Protein AF-A0A9P4H1Z5-F1 (afdb_monomer_lite)

Organism: NCBI:txid210430

Radius of gyration: 20.37 Å; chains: 1; bounding box: 50×38×75 Å

Foldseek 3Di:
DDDDFAPPPPPCPVVVVVVDDDDDDDCVVVVHDAPNVVVVLVVLCVVCVPDVPPPPLSSFKDWDCHPQLVCCVVPFDPQDPDQDPPPFHRDDQLGHRKIKMATSDDDDPVVCCPQPNPDDRMFIEHPVCCPRPPCVCSVVVVDDVSNQQVCQCLACVSYRRDDDDPSRSVVSVVVVVVVVVVVVVVVVVVVVVVVVVVVD

Sequence (200 aa):
MNAPGSGEWIEGFESIADMASLEIYDGRELGIAEGDLEATKRHFKETYTMLPTLGWMWAQDFIVIDAQSYVSYVHPDPEEARPRPPPFAACFGDRGGHVRLVDTVEYPKEMLDEISPGYKGEMKMLSSLVFTEVYPLLATSALRPTSLWPLARLHPREVYVGHTTSSQESWWEFCRLDVAAMTNGFFEEMRKKKAAMLKR

pLDDT: mean 82.31, std 12.87, range [28.89, 95.56]

Secondary structure (DSSP, 8-state):
-PPPPTTTT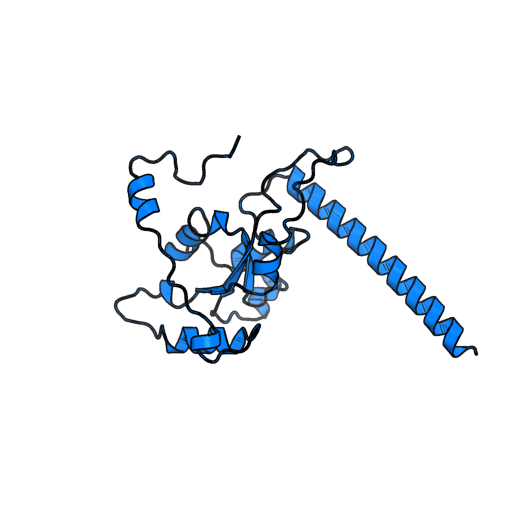STTHHHHHTT-------TTTTTPPTT-HHHHHHHHHHHT---TTS-GGGGSEEEE--HHHHHHHHSPPPP--SPPPTTPPP--SSSS-EEEEEE-----HHHHHHHSTT--SEEEEEGGGIIIIIHHHHHTTS--HHHHHHHHTTSTT-EE-SS--HHHHHHHHHHHHHHHHHHHHHHHHHHHHHHHHTT-

Structure (mmCIF, N/CA/C/O backbone):
data_AF-A0A9P4H1Z5-F1
#
_entry.id   AF-A0A9P4H1Z5-F1
#
loop_
_atom_site.group_PDB
_atom_site.id
_atom_site.type_symbol
_atom_site.label_atom_id
_atom_site.label_alt_id
_atom_site.label_comp_id
_atom_site.label_asym_id
_atom_site.label_entity_id
_atom_site.label_seq_id
_atom_site.pdbx_PDB_ins_code
_atom_site.Cartn_x
_atom_site.Cartn_y
_atom_site.Cartn_z
_atom_site.occupancy
_atom_site.B_iso_or_equiv
_atom_site.auth_seq_id
_atom_site.auth_comp_id
_atom_site.auth_asym_id
_atom_site.auth_atom_id
_atom_site.pdbx_PDB_model_num
ATOM 1 N N . MET A 1 1 ? 19.058 -12.407 7.520 1.00 28.89 1 MET A N 1
ATOM 2 C CA . MET A 1 1 ? 18.953 -11.508 8.686 1.00 28.89 1 MET A CA 1
ATOM 3 C C . MET A 1 1 ? 17.766 -10.617 8.408 1.00 28.89 1 MET A C 1
ATOM 5 O O . MET A 1 1 ? 17.861 -9.799 7.504 1.00 28.89 1 MET A O 1
ATOM 9 N N . ASN A 1 2 ? 16.641 -10.857 9.079 1.00 32.97 2 ASN A N 1
ATOM 10 C CA . ASN A 1 2 ? 15.493 -9.960 8.990 1.00 32.97 2 ASN A CA 1
ATOM 11 C C . ASN A 1 2 ? 15.886 -8.677 9.724 1.00 32.97 2 ASN A C 1
ATOM 13 O O . ASN A 1 2 ? 16.407 -8.757 10.837 1.00 32.97 2 ASN A O 1
ATOM 17 N N . ALA A 1 3 ? 15.735 -7.525 9.075 1.00 39.47 3 ALA A N 1
ATOM 18 C CA . ALA A 1 3 ? 15.832 -6.261 9.786 1.00 39.47 3 ALA A CA 1
ATOM 19 C C . ALA A 1 3 ? 14.748 -6.271 10.879 1.00 39.47 3 ALA A C 1
ATOM 21 O O . ALA A 1 3 ? 13.621 -6.663 10.563 1.00 39.47 3 ALA A O 1
ATOM 22 N N . PRO A 1 4 ? 15.074 -5.922 12.135 1.00 46.00 4 PRO A N 1
ATOM 23 C CA . PRO A 1 4 ? 14.064 -5.829 13.177 1.00 46.00 4 PRO A CA 1
ATOM 24 C C . PRO A 1 4 ? 12.993 -4.831 12.735 1.00 46.00 4 PRO A C 1
ATOM 26 O O . PRO A 1 4 ? 13.324 -3.746 12.242 1.00 46.00 4 PRO A O 1
ATOM 29 N N . GLY A 1 5 ? 11.723 -5.221 12.854 1.00 54.19 5 GLY A N 1
ATOM 30 C CA . GLY A 1 5 ? 10.596 -4.343 12.570 1.00 54.19 5 GLY A CA 1
ATOM 31 C C . GLY A 1 5 ? 10.655 -3.082 13.433 1.00 54.19 5 GLY A C 1
ATOM 32 O O . GLY A 1 5 ? 11.243 -3.066 14.518 1.00 54.19 5 GLY A O 1
ATOM 33 N N . SER A 1 6 ? 10.060 -1.994 12.948 1.00 58.31 6 SER A N 1
ATOM 34 C CA . SER A 1 6 ? 9.950 -0.743 13.700 1.00 58.31 6 SER A CA 1
ATOM 35 C C . SER A 1 6 ? 9.325 -0.985 15.077 1.00 58.31 6 SER A C 1
ATOM 37 O O . SER A 1 6 ? 8.170 -1.385 15.184 1.00 58.31 6 SER A O 1
ATOM 39 N N . GLY A 1 7 ? 10.094 -0.717 16.137 1.00 58.62 7 GLY A N 1
ATOM 40 C CA . GLY A 1 7 ? 9.619 -0.771 17.522 1.00 58.62 7 GLY A CA 1
ATOM 41 C C . GLY A 1 7 ? 9.984 -2.031 18.310 1.00 58.62 7 GLY A C 1
ATOM 42 O O . GLY A 1 7 ? 9.828 -2.003 19.526 1.00 58.62 7 GLY A O 1
ATOM 43 N N . GLU A 1 8 ? 10.556 -3.071 17.689 1.00 67.75 8 GLU A N 1
ATOM 44 C CA . GLU A 1 8 ? 10.968 -4.310 18.390 1.00 67.75 8 GLU A CA 1
ATOM 45 C C . GLU A 1 8 ? 11.993 -4.071 19.517 1.00 67.75 8 GLU A C 1
ATOM 47 O O . GLU A 1 8 ? 12.126 -4.869 20.439 1.00 67.75 8 GLU A O 1
ATOM 52 N N . TRP A 1 9 ? 12.717 -2.952 19.470 1.00 69.31 9 TRP A N 1
ATOM 53 C CA . TRP A 1 9 ? 13.693 -2.544 20.485 1.00 69.31 9 TRP A CA 1
ATOM 54 C C . TRP A 1 9 ? 13.080 -1.825 21.700 1.00 69.31 9 TRP A C 1
ATOM 56 O O . TRP A 1 9 ? 13.820 -1.410 22.594 1.00 69.31 9 TRP A O 1
ATOM 66 N N . ILE A 1 10 ? 11.760 -1.618 21.731 1.00 75.06 10 ILE A N 1
ATOM 67 C CA . ILE A 1 10 ? 11.060 -0.929 22.820 1.00 75.06 10 ILE A CA 1
ATOM 68 C C . ILE A 1 10 ? 10.547 -1.963 23.828 1.00 75.06 10 ILE A C 1
ATOM 70 O O . ILE A 1 10 ? 9.860 -2.919 23.472 1.00 75.06 10 ILE A O 1
ATOM 74 N N . GLU A 1 11 ? 10.848 -1.757 25.111 1.00 76.88 11 GLU A N 1
ATOM 75 C CA . GLU A 1 11 ? 10.324 -2.599 26.190 1.00 76.88 11 GLU A CA 1
ATOM 76 C C . GLU A 1 11 ? 8.785 -2.539 26.220 1.00 76.88 11 GLU A C 1
ATOM 78 O O . GLU A 1 11 ? 8.197 -1.459 26.266 1.00 76.88 11 GLU A O 1
ATOM 83 N N . GLY A 1 12 ? 8.128 -3.704 26.164 1.00 75.69 12 GLY A N 1
ATOM 84 C CA . GLY A 1 12 ? 6.666 -3.806 26.072 1.00 75.69 12 GLY A CA 1
ATOM 85 C C . GLY A 1 12 ? 6.098 -3.763 24.647 1.00 75.69 12 GLY A C 1
ATOM 86 O O . GLY A 1 12 ? 4.882 -3.756 24.493 1.00 75.69 12 GLY A O 1
ATOM 87 N N . PHE A 1 13 ? 6.936 -3.770 23.604 1.00 75.38 13 PHE A N 1
ATOM 88 C CA . PHE A 1 13 ? 6.467 -3.867 22.217 1.00 75.38 13 PHE A CA 1
ATOM 89 C C . PHE A 1 13 ? 5.620 -5.122 21.974 1.00 75.38 13 PHE A C 1
ATOM 91 O O . PHE A 1 13 ? 4.521 -5.011 21.440 1.00 75.38 13 PHE A O 1
ATOM 98 N N . GLU A 1 14 ? 6.091 -6.295 22.411 1.00 75.19 14 GLU A N 1
ATOM 99 C CA . GLU A 1 14 ? 5.397 -7.568 22.165 1.00 75.19 14 GLU A CA 1
ATOM 100 C C . GLU A 1 14 ? 3.987 -7.589 22.769 1.00 75.19 14 GLU A C 1
ATOM 102 O O . GLU A 1 14 ? 3.041 -8.005 22.108 1.00 75.19 14 GLU A O 1
ATOM 107 N N . SER A 1 15 ? 3.802 -7.041 23.976 1.00 75.81 15 SER A N 1
ATOM 108 C CA . SER A 1 15 ? 2.482 -7.013 24.617 1.00 75.81 15 SER A CA 1
ATOM 109 C C . SER A 1 15 ? 1.486 -6.098 23.903 1.00 75.81 15 SER A C 1
ATOM 111 O O . SER A 1 15 ? 0.285 -6.349 23.960 1.00 75.81 15 SER A O 1
ATOM 113 N N . ILE A 1 16 ? 1.963 -5.047 23.230 1.00 71.94 16 ILE A N 1
ATOM 114 C CA . ILE A 1 16 ? 1.136 -4.152 22.411 1.00 71.94 16 ILE A CA 1
ATOM 115 C C . ILE A 1 16 ? 0.883 -4.768 21.033 1.00 71.94 16 ILE A C 1
ATOM 117 O O . ILE A 1 16 ? -0.240 -4.702 20.535 1.00 71.94 16 ILE A O 1
ATOM 121 N N . ALA A 1 17 ? 1.901 -5.384 20.430 1.00 71.75 17 ALA A N 1
ATOM 122 C CA . ALA A 1 17 ? 1.793 -6.052 19.139 1.00 71.75 17 ALA A CA 1
ATOM 123 C C . ALA A 1 17 ? 0.761 -7.190 19.179 1.00 71.75 17 ALA A C 1
ATOM 125 O O . ALA A 1 17 ? -0.050 -7.299 18.263 1.00 71.75 17 ALA A O 1
ATOM 126 N N . ASP A 1 18 ? 0.708 -7.953 20.274 1.00 76.62 18 ASP A N 1
ATOM 127 C CA . ASP A 1 18 ? -0.276 -9.024 20.484 1.00 76.62 18 ASP A CA 1
ATOM 128 C C . ASP A 1 18 ? -1.730 -8.521 20.564 1.00 76.62 18 ASP A C 1
ATOM 130 O O . ASP A 1 18 ? -2.669 -9.288 20.350 1.00 76.62 18 ASP A O 1
ATOM 134 N N . MET A 1 19 ? -1.946 -7.234 20.857 1.00 76.81 19 MET A N 1
ATOM 135 C CA . MET A 1 19 ? -3.283 -6.627 20.863 1.00 76.81 19 MET A CA 1
ATOM 136 C C . MET A 1 19 ? -3.731 -6.154 19.474 1.00 76.81 19 MET A C 1
ATOM 138 O O . MET A 1 19 ? -4.905 -5.823 19.284 1.00 76.81 19 MET A O 1
ATOM 142 N N . ALA A 1 20 ? -2.820 -6.098 18.501 1.00 76.56 20 ALA A N 1
ATOM 143 C CA . ALA A 1 20 ? -3.128 -5.649 17.156 1.00 76.56 20 ALA A CA 1
ATOM 144 C C . ALA A 1 20 ? -3.976 -6.703 16.427 1.00 76.56 20 ALA A C 1
ATOM 146 O O . ALA A 1 20 ? -3.552 -7.836 16.206 1.00 76.56 20 ALA A O 1
ATOM 147 N N . SER A 1 21 ? -5.195 -6.330 16.040 1.00 81.69 21 SER A N 1
ATOM 148 C CA . SER A 1 21 ? -6.121 -7.218 15.336 1.00 81.69 21 SER A CA 1
ATOM 149 C C . SER A 1 21 ? -6.769 -6.506 14.153 1.00 81.69 21 SER A C 1
ATOM 151 O O . SER A 1 21 ? -6.922 -5.285 14.148 1.00 81.69 21 SER A O 1
ATOM 153 N N . LEU A 1 22 ? -7.111 -7.285 13.126 1.00 84.69 22 LEU A N 1
ATOM 154 C CA . LEU A 1 22 ? -7.912 -6.833 11.994 1.00 84.69 22 LEU A CA 1
ATOM 155 C C . LEU A 1 22 ? -9.289 -7.473 12.095 1.00 84.69 22 LEU A C 1
ATOM 157 O O . LEU A 1 22 ? -9.403 -8.686 12.277 1.00 84.69 22 LEU A O 1
ATOM 161 N N . GLU A 1 23 ? -10.323 -6.660 11.930 1.00 86.94 23 GLU A N 1
ATOM 162 C CA . GLU A 1 23 ? -11.668 -7.162 11.699 1.00 86.94 23 GLU A CA 1
ATOM 163 C C . GLU A 1 23 ? -11.805 -7.521 10.216 1.00 86.94 23 GLU A C 1
ATOM 165 O O . GLU A 1 23 ? -11.520 -6.706 9.336 1.00 86.94 23 GLU A O 1
ATOM 170 N N . ILE A 1 24 ? -12.175 -8.770 9.936 1.00 89.38 24 ILE A N 1
ATOM 171 C CA . ILE A 1 24 ? -12.250 -9.300 8.574 1.00 89.38 24 ILE A CA 1
ATOM 172 C C . ILE A 1 24 ? -13.715 -9.450 8.190 1.00 89.38 24 ILE A C 1
ATOM 174 O O . ILE A 1 24 ? -14.483 -10.099 8.895 1.00 89.38 24 ILE A O 1
ATOM 178 N N . TYR A 1 25 ? -14.062 -8.907 7.027 1.00 90.25 25 TYR A N 1
ATOM 179 C CA . TYR A 1 25 ? -15.383 -9.019 6.426 1.00 90.25 25 TYR A CA 1
ATOM 180 C C . TYR A 1 25 ? -15.288 -9.755 5.085 1.00 90.25 25 TYR A C 1
ATOM 182 O O . TYR A 1 25 ? -14.452 -9.409 4.248 1.00 90.25 25 TYR A O 1
ATOM 190 N N . ASP A 1 26 ? -16.145 -10.755 4.858 1.00 90.38 26 ASP A N 1
ATOM 191 C CA . ASP A 1 26 ? -16.261 -11.409 3.549 1.00 90.38 26 ASP A CA 1
ATOM 192 C C . ASP A 1 26 ? -17.200 -10.594 2.647 1.00 90.38 26 ASP A C 1
ATOM 194 O O . ASP A 1 26 ? -18.389 -10.437 2.930 1.00 90.38 26 ASP A O 1
ATOM 198 N N . GLY A 1 27 ? -16.681 -10.098 1.520 1.00 87.56 27 GLY A N 1
ATOM 199 C CA . GLY A 1 27 ? -17.469 -9.332 0.551 1.00 87.56 27 GLY A CA 1
ATOM 200 C C . GLY A 1 27 ? -18.703 -10.082 0.034 1.00 87.56 27 GLY A C 1
ATOM 201 O O . GLY A 1 27 ? -19.723 -9.455 -0.245 1.00 87.56 27 GLY A O 1
ATOM 202 N N . ARG A 1 28 ? -18.668 -11.422 -0.021 1.00 90.00 28 ARG A N 1
ATOM 203 C CA . ARG A 1 28 ? -19.812 -12.245 -0.451 1.00 90.00 28 ARG A CA 1
ATOM 204 C C . ARG A 1 28 ? -20.966 -12.187 0.543 1.00 90.00 28 ARG A C 1
ATOM 206 O O . ARG A 1 28 ? -22.118 -12.145 0.121 1.00 90.00 28 ARG A O 1
ATOM 213 N N . GLU A 1 29 ? -20.663 -12.164 1.838 1.00 91.62 29 GLU A N 1
ATOM 214 C CA . GLU A 1 29 ? -21.668 -12.043 2.902 1.00 91.62 29 GLU A CA 1
ATOM 215 C C . GLU A 1 29 ? -22.302 -10.648 2.911 1.00 91.62 29 GLU A C 1
ATOM 217 O O . GLU A 1 29 ? -23.488 -10.500 3.195 1.00 91.62 29 GLU A O 1
ATOM 222 N N . LEU A 1 30 ? -21.530 -9.637 2.507 1.00 88.94 30 LEU A N 1
ATOM 223 C CA . LEU A 1 30 ? -21.976 -8.253 2.367 1.00 88.94 30 LEU A CA 1
ATOM 224 C C . LEU A 1 30 ? -22.698 -7.962 1.038 1.00 88.94 30 LEU A C 1
ATOM 226 O O . LEU A 1 30 ? -23.145 -6.838 0.814 1.00 88.94 30 LEU A O 1
ATOM 230 N N . GLY A 1 31 ? -22.813 -8.947 0.138 1.00 90.62 31 GLY A N 1
ATOM 231 C CA . GLY A 1 31 ? -23.417 -8.765 -1.186 1.00 90.62 31 GLY A CA 1
ATOM 232 C C . GLY A 1 31 ? -22.598 -7.877 -2.133 1.00 90.62 31 GLY A C 1
ATOM 233 O O . GLY A 1 31 ? -23.150 -7.311 -3.076 1.00 90.62 31 GLY A O 1
ATOM 234 N N . ILE A 1 32 ? -21.293 -7.742 -1.887 1.00 91.50 32 ILE A N 1
ATOM 235 C CA . ILE A 1 32 ? -20.356 -6.959 -2.694 1.00 91.50 32 ILE A CA 1
ATOM 236 C C . ILE A 1 32 ? -19.727 -7.873 -3.751 1.00 91.50 32 ILE A C 1
ATOM 238 O O . ILE A 1 32 ? -19.198 -8.942 -3.440 1.00 91.50 32 ILE A O 1
ATOM 242 N N . ALA A 1 33 ? -19.784 -7.456 -5.017 1.00 90.69 33 ALA A N 1
ATOM 243 C CA . ALA A 1 33 ? -19.164 -8.194 -6.113 1.00 90.69 33 ALA A CA 1
ATOM 244 C C . ALA A 1 33 ? -17.628 -8.144 -6.030 1.00 90.69 33 ALA A C 1
ATOM 246 O O . ALA A 1 33 ? -17.042 -7.154 -5.589 1.00 90.69 33 ALA A O 1
ATOM 247 N N . GLU A 1 34 ? -16.959 -9.202 -6.491 1.00 87.56 34 GLU A N 1
ATOM 248 C CA . GLU A 1 34 ? -15.495 -9.262 -6.496 1.00 87.56 34 GLU A CA 1
ATOM 249 C C . GLU A 1 34 ? -14.898 -8.116 -7.332 1.00 87.56 34 GLU A C 1
ATOM 251 O O . GLU A 1 34 ? -15.273 -7.903 -8.485 1.00 87.56 34 GLU A O 1
ATOM 256 N N . GLY A 1 35 ? -13.967 -7.367 -6.737 1.00 86.75 35 GLY A N 1
ATOM 257 C CA . GLY A 1 35 ? -13.330 -6.213 -7.375 1.00 86.75 35 GLY A CA 1
ATOM 258 C C . GLY A 1 35 ? -14.167 -4.928 -7.384 1.00 86.75 35 GLY A C 1
ATOM 259 O O . GLY A 1 35 ? -13.681 -3.909 -7.876 1.00 86.75 35 GLY A O 1
ATOM 260 N N . ASP A 1 36 ? -15.382 -4.931 -6.824 1.00 91.81 36 ASP A N 1
ATOM 261 C CA . ASP A 1 36 ? -16.196 -3.720 -6.681 1.00 91.81 36 ASP A CA 1
ATOM 262 C C . ASP A 1 36 ? -15.733 -2.877 -5.479 1.00 91.81 36 ASP A C 1
ATOM 264 O O . ASP A 1 36 ? -16.244 -2.943 -4.353 1.00 91.81 36 ASP A O 1
ATOM 268 N N . LEU A 1 37 ? -14.707 -2.066 -5.733 1.00 90.88 37 LEU A N 1
ATOM 269 C CA . LEU A 1 37 ? -14.130 -1.172 -4.732 1.00 90.88 37 LEU A CA 1
ATOM 270 C C . LEU A 1 37 ? -15.080 -0.042 -4.335 1.00 90.88 37 LEU A C 1
ATOM 272 O O . LEU A 1 37 ? -15.058 0.392 -3.187 1.00 90.88 37 LEU A O 1
ATOM 276 N N . GLU A 1 38 ? -15.935 0.421 -5.244 1.00 91.31 38 GLU A N 1
ATOM 277 C CA . GLU A 1 38 ? -16.870 1.511 -4.958 1.00 91.31 38 GLU A CA 1
ATOM 278 C C . GLU A 1 38 ? -18.015 1.040 -4.056 1.00 91.31 38 GLU A C 1
ATOM 280 O O . GLU A 1 38 ? -18.410 1.754 -3.131 1.00 91.31 38 GLU A O 1
ATOM 285 N N . ALA A 1 39 ? -18.508 -0.188 -4.249 1.00 90.94 39 ALA A N 1
ATOM 286 C CA . ALA A 1 39 ? -19.426 -0.811 -3.300 1.00 90.94 39 ALA A CA 1
ATOM 287 C C . ALA A 1 39 ? -18.775 -1.023 -1.929 1.00 90.94 39 ALA A C 1
ATOM 289 O O . ALA A 1 39 ? -19.407 -0.719 -0.918 1.00 90.94 39 ALA A O 1
ATOM 290 N N . THR A 1 40 ? -17.510 -1.454 -1.887 1.00 91.81 40 THR A N 1
ATOM 291 C CA . THR A 1 40 ? -16.771 -1.594 -0.622 1.00 91.81 40 THR A CA 1
ATOM 292 C C . THR A 1 40 ? -16.610 -0.252 0.098 1.00 91.81 40 THR A C 1
ATOM 294 O O . THR A 1 40 ? -16.912 -0.158 1.286 1.00 91.81 40 THR A O 1
ATOM 297 N N . LYS A 1 41 ? -16.224 0.820 -0.611 1.00 91.06 41 LYS A N 1
ATOM 298 C CA . LYS A 1 41 ? -16.131 2.180 -0.045 1.00 91.06 41 LYS A CA 1
ATOM 299 C C . LYS A 1 41 ? -17.471 2.663 0.504 1.00 91.06 41 LYS A C 1
ATOM 301 O O . LYS A 1 41 ? -17.510 3.264 1.575 1.00 91.06 41 LYS A O 1
ATOM 306 N N . ARG A 1 42 ? -18.567 2.414 -0.221 1.00 90.06 42 ARG A N 1
ATOM 307 C CA . ARG A 1 42 ? -19.920 2.774 0.220 1.00 90.06 42 ARG A CA 1
ATOM 308 C C . ARG A 1 42 ? -20.305 2.019 1.490 1.00 90.06 42 ARG A C 1
ATOM 310 O O . ARG A 1 42 ? -20.699 2.661 2.455 1.00 90.06 42 ARG A O 1
ATOM 317 N N . HIS A 1 43 ? -20.112 0.700 1.512 1.00 90.31 43 HIS A N 1
ATOM 318 C CA . HIS A 1 43 ? -20.374 -0.115 2.696 1.00 90.31 43 HIS A CA 1
ATOM 319 C C . HIS A 1 43 ? -19.552 0.358 3.900 1.00 90.31 43 HIS A C 1
ATOM 321 O O . HIS A 1 43 ? -20.099 0.559 4.974 1.00 90.31 43 HIS A O 1
ATOM 327 N N . PHE A 1 44 ? -18.256 0.622 3.718 1.00 89.44 44 PHE A N 1
ATOM 328 C CA . PHE A 1 44 ? -17.396 1.121 4.790 1.00 89.44 44 PHE A CA 1
ATOM 329 C C . PHE A 1 44 ? -17.885 2.465 5.355 1.00 89.44 44 PHE A C 1
ATOM 331 O O . PHE A 1 44 ? -17.989 2.615 6.572 1.00 89.44 44 PHE A O 1
ATOM 338 N N . LYS A 1 45 ? -18.255 3.419 4.486 1.00 86.25 45 LYS A N 1
ATOM 339 C CA . LYS A 1 45 ? -18.819 4.718 4.898 1.00 86.25 45 LYS A CA 1
ATOM 340 C C . LYS A 1 45 ? -20.153 4.574 5.647 1.00 86.25 45 LYS A C 1
ATOM 342 O O . LYS A 1 45 ? -20.419 5.372 6.540 1.00 86.25 45 LYS A O 1
ATOM 347 N N . GLU A 1 46 ? -20.981 3.594 5.283 1.00 86.50 46 GLU A N 1
ATOM 348 C CA . GLU A 1 46 ? -22.268 3.305 5.935 1.00 86.50 46 GLU A CA 1
ATOM 349 C C . GLU A 1 46 ? -22.098 2.590 7.285 1.00 86.50 46 GLU A C 1
ATOM 351 O O . GLU A 1 46 ? -22.779 2.932 8.249 1.00 86.50 46 GLU A O 1
ATOM 356 N N . THR A 1 47 ? -21.179 1.627 7.372 1.00 84.19 47 THR A N 1
ATOM 357 C CA . THR A 1 47 ? -20.915 0.834 8.584 1.00 84.19 47 THR A CA 1
ATOM 358 C C . THR A 1 47 ? -20.189 1.652 9.647 1.00 84.19 47 THR A C 1
ATOM 360 O O . THR A 1 47 ? -20.542 1.608 10.826 1.00 84.19 47 THR A O 1
ATOM 363 N N . TYR A 1 48 ? -19.201 2.447 9.234 1.00 78.31 48 TYR A N 1
ATOM 364 C CA . TYR A 1 48 ? -18.382 3.271 10.119 1.00 78.31 48 TYR A CA 1
ATOM 365 C C . TYR A 1 48 ? -18.739 4.754 9.968 1.00 78.31 48 TYR A C 1
ATOM 367 O O . TYR A 1 48 ? -17.881 5.619 9.785 1.00 78.31 48 TYR A O 1
ATOM 375 N N . THR A 1 49 ? -20.032 5.080 10.068 1.00 65.69 49 THR A N 1
ATOM 376 C CA . THR A 1 49 ? -20.482 6.471 10.193 1.00 65.69 49 THR A CA 1
ATOM 377 C C . THR A 1 49 ? -19.991 7.049 11.514 1.00 65.69 49 THR A C 1
ATOM 379 O O . THR A 1 49 ? -20.529 6.672 12.552 1.00 65.69 49 THR A O 1
ATOM 382 N N . MET A 1 50 ? -18.985 7.937 11.460 1.00 58.38 50 MET A N 1
ATOM 383 C CA . MET A 1 50 ? -18.446 8.783 12.546 1.00 58.38 50 MET A CA 1
ATOM 384 C C . MET A 1 50 ? -19.013 8.461 13.936 1.00 58.38 50 MET A C 1
ATOM 386 O O . MET A 1 50 ? -19.804 9.224 14.494 1.00 58.38 50 MET A O 1
ATOM 390 N N . LEU A 1 51 ? -18.633 7.30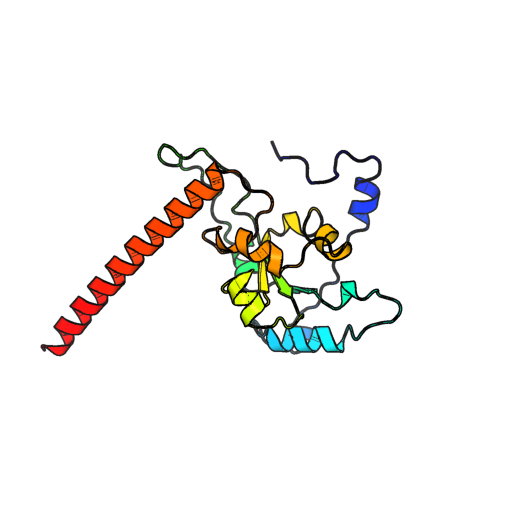6 14.488 1.00 53.69 51 LEU A N 1
ATOM 391 C CA . LEU A 1 51 ? -18.992 6.965 15.854 1.00 53.69 51 LEU A CA 1
ATOM 392 C C . LEU A 1 51 ? -18.282 7.990 16.746 1.00 53.69 51 LEU A C 1
ATOM 394 O O . LEU A 1 51 ? -17.060 8.077 16.677 1.00 53.69 51 LEU A O 1
ATOM 398 N N . PRO A 1 52 ? -18.981 8.756 17.603 1.00 51.78 52 PRO A N 1
ATOM 399 C CA . PRO A 1 52 ? -18.336 9.741 18.480 1.00 51.78 52 PRO A CA 1
ATOM 400 C C . PRO A 1 52 ? -17.244 9.134 19.378 1.00 51.78 52 PRO A C 1
ATOM 402 O O . PRO A 1 52 ? -16.413 9.854 19.925 1.00 51.78 52 PRO A O 1
ATOM 405 N N . THR A 1 53 ? -17.278 7.810 19.549 1.00 53.81 53 THR A N 1
ATOM 406 C CA . THR A 1 53 ? -16.401 6.996 20.390 1.00 53.81 53 THR A CA 1
ATOM 407 C C . THR A 1 53 ? -15.197 6.398 19.658 1.00 53.81 53 THR A C 1
ATOM 409 O O . THR A 1 53 ? -14.161 6.213 20.293 1.00 53.81 53 THR A O 1
ATOM 412 N N . LEU A 1 54 ? -15.289 6.115 18.352 1.00 54.19 54 LEU A N 1
ATOM 413 C CA . LEU A 1 54 ? -14.131 5.759 17.526 1.00 54.19 54 LEU A CA 1
ATOM 414 C C . LEU A 1 54 ? -13.654 7.054 16.876 1.00 54.19 54 LEU A C 1
ATOM 416 O O . LEU A 1 54 ? -14.311 7.576 15.981 1.00 54.19 54 LEU A O 1
ATOM 420 N N . GLY A 1 55 ? -12.541 7.607 17.363 1.00 58.72 55 GLY A N 1
ATOM 421 C CA . GLY A 1 55 ? -11.984 8.857 16.843 1.00 58.72 55 GLY A CA 1
ATOM 422 C C . GLY A 1 55 ? -11.938 8.885 15.310 1.00 58.72 55 GLY A C 1
ATOM 423 O O . GLY A 1 55 ? -11.840 7.842 14.667 1.00 58.72 55 GLY A O 1
ATOM 424 N N . TRP A 1 56 ? -11.975 10.089 14.729 1.00 59.88 56 TRP A N 1
ATOM 425 C CA . TRP A 1 56 ? -12.082 10.365 13.280 1.00 59.88 56 TRP A CA 1
ATOM 426 C C . TRP A 1 56 ? -11.155 9.545 12.362 1.00 59.88 56 TRP A C 1
ATOM 428 O O . TRP A 1 56 ? -11.380 9.462 11.161 1.00 59.88 56 TRP A O 1
ATOM 438 N N . MET A 1 57 ? -10.118 8.943 12.928 1.00 63.97 57 MET A N 1
ATOM 439 C CA . MET A 1 57 ? -9.057 8.197 12.268 1.00 63.97 57 MET A CA 1
ATOM 440 C C . MET A 1 57 ? -9.505 6.827 11.742 1.00 63.97 57 MET A C 1
ATOM 442 O O . MET A 1 57 ? -8.974 6.361 10.744 1.00 63.97 57 MET A O 1
ATOM 446 N N . TRP A 1 58 ? -10.505 6.195 12.365 1.00 69.44 58 TRP A N 1
ATOM 447 C CA . TRP A 1 58 ? -10.927 4.827 12.021 1.00 69.44 58 TRP A CA 1
ATOM 448 C C . TRP A 1 58 ? -11.944 4.765 10.874 1.00 69.44 58 TRP A C 1
ATOM 450 O O . TRP A 1 58 ? -12.301 3.683 10.427 1.00 69.44 58 TRP A O 1
ATOM 460 N N . ALA A 1 59 ? -12.423 5.918 10.404 1.00 77.62 59 ALA A N 1
ATOM 461 C CA . ALA A 1 59 ? -13.468 6.018 9.383 1.00 77.62 59 ALA A CA 1
ATOM 462 C C . ALA A 1 59 ? -12.939 6.503 8.024 1.00 77.62 59 ALA A C 1
ATOM 464 O O . ALA A 1 59 ? -13.729 6.820 7.137 1.00 77.62 59 ALA A O 1
ATOM 465 N N . GLN A 1 60 ? -11.616 6.617 7.863 1.00 85.12 60 GLN A N 1
ATOM 466 C CA . GLN A 1 60 ? -11.014 7.214 6.668 1.00 85.12 60 GLN A CA 1
ATOM 467 C C . GLN A 1 60 ? -10.338 6.198 5.750 1.00 85.12 60 GLN A C 1
ATOM 469 O O . GLN A 1 60 ? -10.312 6.426 4.541 1.00 85.12 60 GLN A O 1
ATOM 474 N N . ASP A 1 61 ? -9.844 5.083 6.284 1.00 89.56 61 ASP A N 1
ATOM 475 C CA . ASP A 1 61 ? -9.011 4.141 5.539 1.00 89.56 61 ASP A CA 1
ATOM 476 C C . ASP A 1 61 ? -9.361 2.696 5.898 1.00 89.56 61 ASP A C 1
ATOM 478 O O . ASP A 1 61 ? -9.678 2.388 7.047 1.00 89.56 61 ASP A O 1
ATOM 482 N N . PHE A 1 62 ? -9.273 1.801 4.918 1.00 92.31 62 PHE A N 1
ATOM 483 C CA . PHE A 1 62 ? -9.459 0.366 5.124 1.00 92.31 62 PHE A CA 1
ATOM 484 C C . PHE A 1 62 ? -8.612 -0.451 4.151 1.00 92.31 62 PHE A C 1
ATOM 486 O O . PHE A 1 62 ? -8.098 0.056 3.152 1.00 92.31 62 PHE A O 1
ATOM 493 N N . ILE A 1 63 ? -8.454 -1.737 4.453 1.00 94.12 63 ILE A N 1
ATOM 494 C CA . ILE A 1 63 ? -7.666 -2.667 3.646 1.00 94.12 63 ILE A CA 1
ATOM 495 C C . ILE A 1 63 ? -8.608 -3.584 2.868 1.00 94.12 63 ILE A C 1
ATOM 497 O O . ILE A 1 63 ? -9.582 -4.099 3.410 1.00 94.12 63 ILE A O 1
ATOM 501 N N . VAL A 1 64 ? -8.286 -3.817 1.599 1.00 94.81 64 VAL A N 1
ATOM 502 C CA . VAL A 1 64 ? -8.971 -4.756 0.713 1.00 94.81 64 VAL A CA 1
ATOM 503 C C . VAL A 1 64 ? -8.011 -5.862 0.305 1.00 94.81 64 VAL A C 1
ATOM 505 O O . VAL A 1 64 ? -6.888 -5.611 -0.141 1.00 94.81 64 VAL A O 1
ATOM 508 N N . ILE A 1 65 ? -8.491 -7.099 0.410 1.00 93.62 65 ILE A N 1
ATOM 509 C CA . ILE A 1 65 ? -7.843 -8.275 -0.163 1.00 93.62 65 ILE A CA 1
ATOM 510 C C . ILE A 1 65 ? -8.526 -8.550 -1.503 1.00 93.62 65 ILE A C 1
ATOM 512 O O . ILE A 1 65 ? -9.612 -9.121 -1.554 1.00 93.62 65 ILE A O 1
ATOM 516 N N . ASP A 1 66 ? -7.908 -8.089 -2.588 1.00 92.06 66 ASP A N 1
ATOM 517 C CA . ASP A 1 66 ? -8.386 -8.300 -3.956 1.00 92.06 66 ASP A CA 1
ATOM 518 C C . ASP A 1 66 ? -7.672 -9.483 -4.637 1.00 92.06 66 ASP A C 1
ATOM 520 O O . ASP A 1 66 ? -6.748 -10.091 -4.088 1.00 92.06 66 ASP A O 1
ATOM 524 N N . ALA A 1 67 ? -8.069 -9.798 -5.873 1.00 91.44 67 ALA A N 1
ATOM 525 C CA . ALA A 1 67 ? -7.438 -10.860 -6.655 1.00 91.44 67 ALA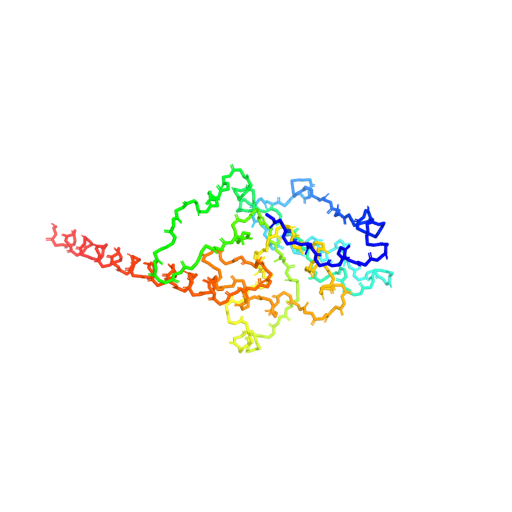 A CA 1
ATOM 526 C C . ALA A 1 67 ? -5.918 -10.652 -6.824 1.00 91.44 67 ALA A C 1
ATOM 528 O O . ALA A 1 67 ? -5.162 -11.622 -6.818 1.00 91.44 67 ALA A O 1
ATOM 529 N N . GLN A 1 68 ? -5.441 -9.404 -6.932 1.00 90.44 68 GLN A N 1
ATOM 530 C CA . GLN A 1 68 ? -4.003 -9.113 -7.038 1.00 90.44 68 GLN A CA 1
ATOM 531 C C . GLN A 1 68 ? -3.262 -9.413 -5.731 1.00 90.44 68 GLN A C 1
ATOM 533 O O . GLN A 1 68 ? -2.179 -10.005 -5.752 1.00 90.44 68 GLN A O 1
ATOM 538 N N . SER A 1 69 ? -3.874 -9.051 -4.604 1.00 91.94 69 SER A N 1
ATOM 539 C CA . SER A 1 69 ? -3.391 -9.353 -3.260 1.00 91.94 69 SER A CA 1
ATOM 540 C C . SER A 1 69 ? -3.286 -10.866 -3.084 1.00 91.94 69 SER A C 1
ATOM 542 O O . SER A 1 69 ? -2.210 -11.368 -2.767 1.00 91.94 69 SER A O 1
ATOM 544 N N . TYR A 1 70 ? -4.343 -11.614 -3.420 1.00 91.62 70 TYR A N 1
ATOM 545 C CA . TYR A 1 70 ? -4.358 -13.079 -3.363 1.00 91.62 70 TYR A CA 1
ATOM 546 C C . TYR A 1 70 ? -3.257 -13.718 -4.223 1.00 91.62 70 TYR A C 1
ATOM 548 O O . TYR A 1 70 ? -2.465 -14.524 -3.727 1.00 91.62 70 TYR A O 1
ATOM 556 N N . VAL A 1 71 ? -3.148 -13.314 -5.495 1.00 90.81 71 VAL A N 1
ATOM 557 C CA . VAL A 1 71 ? -2.121 -13.826 -6.419 1.00 90.81 71 VAL A CA 1
ATOM 558 C C . VAL A 1 71 ? -0.716 -13.616 -5.861 1.00 90.81 71 VAL A C 1
ATOM 560 O O . VAL A 1 71 ? 0.135 -14.483 -6.031 1.00 90.81 71 VAL A O 1
ATOM 563 N N . SER A 1 72 ? -0.473 -12.526 -5.135 1.00 90.25 72 SER A N 1
ATOM 564 C CA . SER A 1 72 ? 0.851 -12.247 -4.575 1.00 90.25 72 SER A CA 1
ATOM 565 C C . SER A 1 72 ? 1.314 -13.196 -3.477 1.00 90.25 72 SER A C 1
ATOM 567 O O . SER A 1 72 ? 2.518 -13.323 -3.269 1.00 90.25 72 SER A O 1
ATOM 569 N N . TYR A 1 73 ? 0.383 -13.875 -2.804 1.00 89.56 73 TYR A N 1
ATOM 570 C CA . TYR A 1 73 ? 0.705 -14.912 -1.823 1.00 89.56 73 TYR A CA 1
ATOM 571 C C . TYR A 1 73 ? 0.770 -16.302 -2.440 1.00 89.56 73 TYR A C 1
ATOM 573 O O . TYR A 1 73 ? 1.585 -17.117 -2.018 1.00 89.56 73 TYR A O 1
ATOM 581 N N . VAL A 1 74 ? -0.094 -16.591 -3.415 1.00 90.12 74 VAL A N 1
ATOM 582 C CA . VAL A 1 74 ? -0.165 -17.920 -4.045 1.00 90.12 74 VAL A CA 1
ATOM 583 C C . VAL A 1 74 ? 0.953 -18.121 -5.062 1.00 90.12 74 VAL A C 1
ATOM 585 O O . VAL A 1 74 ? 1.508 -19.213 -5.188 1.00 90.12 74 VAL A O 1
ATOM 588 N N . HIS A 1 75 ? 1.304 -17.057 -5.774 1.00 84.81 75 HIS A N 1
ATOM 589 C CA . HIS A 1 75 ? 2.363 -17.032 -6.769 1.00 84.81 75 HIS A CA 1
ATOM 590 C C . HIS A 1 75 ? 3.358 -15.926 -6.414 1.00 84.81 75 HIS A C 1
ATOM 592 O O . HIS A 1 75 ? 3.436 -14.924 -7.129 1.00 84.81 75 HIS A O 1
ATOM 598 N N . PRO A 1 76 ? 4.099 -16.071 -5.297 1.00 78.06 76 PRO A N 1
ATOM 599 C CA . PRO A 1 76 ? 5.102 -15.088 -4.939 1.00 78.06 76 PRO A CA 1
ATOM 600 C C . PRO A 1 76 ? 6.163 -15.058 -6.036 1.00 78.06 76 PRO A C 1
ATOM 602 O O . PRO A 1 76 ? 6.655 -16.105 -6.474 1.00 78.06 76 PRO A O 1
ATOM 605 N N . ASP A 1 77 ? 6.522 -13.854 -6.477 1.00 69.44 77 ASP A N 1
ATOM 606 C CA . ASP A 1 77 ? 7.695 -13.699 -7.325 1.00 69.44 77 ASP A CA 1
ATOM 607 C C . ASP A 1 77 ? 8.891 -14.244 -6.544 1.00 69.44 77 ASP A C 1
ATOM 609 O O . ASP A 1 77 ? 9.092 -13.831 -5.396 1.00 69.44 77 ASP A O 1
ATOM 613 N N . PRO A 1 78 ? 9.693 -15.152 -7.122 1.00 67.00 78 PRO A N 1
ATOM 614 C CA . PRO A 1 78 ? 10.883 -15.616 -6.442 1.00 67.00 78 PRO A CA 1
ATOM 615 C C . PRO A 1 78 ? 11.730 -14.396 -6.080 1.00 67.00 78 PRO A C 1
ATOM 617 O O . PRO A 1 78 ? 12.049 -13.557 -6.938 1.00 67.00 78 PRO A O 1
ATOM 620 N N . GLU A 1 79 ? 12.056 -14.289 -4.790 1.00 62.34 79 GLU A N 1
ATOM 621 C CA . GLU A 1 79 ? 13.043 -13.333 -4.315 1.00 62.34 79 GLU A CA 1
ATOM 622 C C . GLU A 1 79 ? 14.296 -13.589 -5.148 1.00 62.34 79 GLU A C 1
ATOM 624 O O . GLU A 1 79 ? 14.739 -14.730 -5.305 1.00 62.34 79 GLU A O 1
ATOM 629 N N . GLU A 1 80 ? 14.729 -12.562 -5.868 1.00 55.81 80 GLU A N 1
ATOM 630 C CA . GLU A 1 80 ? 15.541 -12.739 -7.059 1.00 55.81 80 GLU A CA 1
ATOM 631 C C . GLU A 1 80 ? 16.906 -13.325 -6.671 1.00 55.81 80 GLU A C 1
ATOM 633 O O . GLU A 1 80 ? 17.832 -12.611 -6.311 1.00 55.81 80 GLU A O 1
ATOM 638 N N . ALA A 1 81 ? 17.056 -14.648 -6.773 1.00 47.97 81 ALA A N 1
ATOM 639 C CA . ALA A 1 81 ? 18.346 -15.326 -6.638 1.00 47.97 81 ALA A CA 1
ATOM 640 C C . ALA A 1 81 ? 19.283 -15.018 -7.823 1.00 47.97 81 ALA A C 1
ATOM 642 O O . ALA A 1 81 ? 20.412 -15.508 -7.877 1.00 47.97 81 ALA A O 1
ATOM 643 N N . ARG A 1 82 ? 18.813 -14.242 -8.813 1.00 50.69 82 ARG A N 1
ATOM 644 C CA . ARG A 1 82 ? 19.635 -13.814 -9.939 1.00 50.69 82 ARG A CA 1
ATOM 645 C C . ARG A 1 82 ? 20.487 -12.625 -9.495 1.00 50.69 82 ARG A C 1
ATOM 647 O O . ARG A 1 82 ? 19.926 -11.636 -9.026 1.00 50.69 82 ARG A O 1
ATOM 654 N N . PRO A 1 83 ? 21.819 -12.686 -9.659 1.00 55.84 83 PRO A N 1
ATOM 655 C CA . PRO A 1 83 ? 22.663 -11.528 -9.424 1.00 55.84 83 PRO A CA 1
ATOM 656 C C . PRO A 1 83 ? 22.185 -10.400 -10.337 1.00 55.84 83 PRO A C 1
ATOM 658 O O . PRO A 1 83 ? 22.125 -10.565 -11.559 1.00 55.84 83 PRO A O 1
ATOM 661 N N . ARG A 1 84 ? 21.795 -9.273 -9.738 1.00 67.62 84 ARG A N 1
ATOM 662 C CA . ARG A 1 84 ? 21.447 -8.079 -10.503 1.00 67.62 84 ARG A CA 1
ATOM 663 C C . ARG A 1 84 ? 22.684 -7.655 -11.302 1.00 67.62 84 ARG A C 1
ATOM 665 O O . ARG A 1 84 ? 23.803 -7.784 -10.793 1.00 67.62 84 ARG A O 1
ATOM 672 N N . PRO A 1 85 ? 22.525 -7.221 -12.563 1.00 66.75 85 PRO A N 1
ATOM 673 C CA . PRO A 1 85 ? 23.666 -6.796 -13.355 1.00 66.75 85 PRO A CA 1
ATOM 674 C C . PRO A 1 85 ? 24.383 -5.649 -12.626 1.00 66.75 85 PRO A C 1
ATOM 676 O O . PRO A 1 85 ? 23.716 -4.780 -12.055 1.00 66.75 85 PRO A O 1
ATOM 679 N N . PRO A 1 86 ? 25.727 -5.614 -12.624 1.00 63.50 86 PRO A N 1
ATOM 680 C CA . PRO A 1 86 ? 26.455 -4.449 -12.139 1.00 63.50 86 PRO A CA 1
ATOM 681 C C . PRO A 1 86 ? 25.912 -3.178 -12.818 1.00 63.50 86 PRO A C 1
ATOM 683 O O . PRO A 1 86 ? 25.684 -3.210 -14.031 1.00 63.50 86 PRO A O 1
ATOM 686 N N . PRO A 1 87 ? 25.685 -2.072 -12.085 1.00 70.94 87 PRO A N 1
ATOM 687 C CA . PRO A 1 87 ? 26.179 -1.766 -10.737 1.00 70.94 87 PRO A CA 1
ATOM 688 C C . PRO A 1 87 ? 25.206 -2.086 -9.581 1.00 70.94 87 PRO A C 1
ATOM 690 O O . PRO A 1 87 ? 25.464 -1.675 -8.450 1.00 70.94 87 PRO A O 1
ATOM 693 N N . PHE A 1 88 ? 24.082 -2.766 -9.823 1.00 72.81 88 PHE A N 1
ATOM 694 C CA . PHE A 1 88 ? 23.026 -2.901 -8.815 1.00 72.81 88 PHE A CA 1
ATOM 695 C C . PHE A 1 88 ? 23.352 -3.982 -7.774 1.00 72.81 88 PHE A C 1
ATOM 697 O O . PHE A 1 88 ? 23.665 -5.122 -8.112 1.00 72.81 88 PHE A O 1
ATOM 704 N N . ALA A 1 89 ? 23.248 -3.633 -6.491 1.00 65.81 89 ALA A N 1
ATOM 705 C CA . ALA A 1 89 ? 23.398 -4.583 -5.392 1.00 65.81 89 ALA A CA 1
ATOM 706 C C . ALA A 1 89 ? 22.120 -5.410 -5.184 1.00 65.81 89 ALA A C 1
ATOM 708 O O . ALA A 1 89 ? 21.022 -4.970 -5.534 1.00 65.81 89 ALA A O 1
ATOM 709 N N . ALA A 1 90 ? 22.257 -6.591 -4.572 1.00 63.72 90 ALA A N 1
ATOM 710 C CA . ALA A 1 90 ? 21.110 -7.366 -4.110 1.00 63.72 90 ALA A CA 1
ATOM 711 C C . ALA A 1 90 ? 20.276 -6.526 -3.131 1.00 63.72 90 ALA A C 1
ATOM 713 O O . ALA A 1 90 ? 20.820 -5.887 -2.229 1.00 63.72 90 ALA A O 1
ATOM 714 N N . CYS A 1 91 ? 18.960 -6.525 -3.314 1.00 64.75 91 CYS A N 1
ATOM 715 C CA . CYS A 1 91 ? 18.034 -5.931 -2.363 1.00 64.75 91 CYS A CA 1
ATOM 716 C C . CYS A 1 91 ? 16.964 -6.958 -2.020 1.00 64.75 91 CYS A C 1
ATOM 718 O O . CYS A 1 91 ? 16.554 -7.729 -2.886 1.00 64.75 91 CYS A O 1
ATOM 720 N N . PHE A 1 92 ? 16.562 -6.960 -0.756 1.00 70.44 92 PHE A N 1
ATOM 721 C CA . PHE A 1 92 ? 15.686 -7.964 -0.166 1.00 70.44 92 PHE A CA 1
ATOM 722 C C . PHE A 1 92 ? 14.411 -7.297 0.341 1.00 70.44 92 PHE A C 1
ATOM 724 O O . PHE A 1 92 ? 14.416 -6.101 0.641 1.00 70.44 92 PHE A O 1
ATOM 731 N N . GLY A 1 93 ? 13.336 -8.075 0.448 1.00 75.00 93 GLY A N 1
ATOM 732 C CA . GLY A 1 93 ? 12.103 -7.624 1.097 1.00 75.00 93 GLY A CA 1
ATOM 733 C C . GLY A 1 93 ? 11.183 -6.710 0.278 1.00 75.00 93 GLY A C 1
ATOM 734 O O . GLY A 1 93 ? 10.192 -6.247 0.826 1.00 75.00 93 GLY A O 1
ATOM 735 N N . ASP A 1 94 ? 11.433 -6.475 -1.017 1.00 77.75 94 ASP A N 1
ATOM 736 C CA . ASP A 1 94 ? 10.558 -5.658 -1.884 1.00 77.75 94 ASP A CA 1
ATOM 737 C C . ASP A 1 94 ? 9.500 -6.476 -2.663 1.00 77.75 94 ASP A C 1
ATOM 739 O O . ASP A 1 94 ? 8.601 -5.911 -3.284 1.00 77.75 94 ASP A O 1
ATOM 743 N N . ARG A 1 95 ? 9.550 -7.816 -2.601 1.00 77.50 95 ARG A N 1
ATOM 744 C CA . ARG A 1 95 ? 8.682 -8.732 -3.381 1.00 77.50 95 ARG A CA 1
ATOM 745 C C . ARG A 1 95 ? 7.620 -9.496 -2.587 1.00 77.50 95 ARG A C 1
ATOM 747 O O . ARG A 1 95 ? 7.009 -10.417 -3.128 1.00 77.50 95 ARG A O 1
ATOM 754 N N . GLY A 1 96 ? 7.387 -9.120 -1.333 1.00 84.50 96 GLY A N 1
ATOM 755 C CA . GLY A 1 96 ? 6.440 -9.805 -0.453 1.00 84.50 96 GLY A CA 1
ATOM 756 C C . GLY A 1 96 ? 4.977 -9.776 -0.921 1.00 84.50 96 GLY A C 1
ATOM 757 O O . GLY A 1 96 ? 4.597 -9.091 -1.880 1.00 84.50 96 GLY A O 1
ATOM 758 N N . GLY A 1 97 ? 4.145 -10.530 -0.198 1.00 91.00 97 GLY A N 1
ATOM 759 C CA . GLY A 1 97 ? 2.692 -10.452 -0.316 1.00 91.00 97 GLY A CA 1
ATOM 760 C C . GLY A 1 97 ? 2.198 -9.043 0.016 1.00 91.00 97 GLY A C 1
ATOM 761 O O . GLY A 1 97 ? 2.730 -8.374 0.907 1.00 91.00 97 GLY A O 1
ATOM 762 N N . HIS A 1 98 ? 1.204 -8.575 -0.730 1.00 93.88 98 HIS A N 1
ATOM 763 C CA . HIS A 1 98 ? 0.684 -7.219 -0.603 1.00 93.88 98 HIS A CA 1
ATOM 764 C C . HIS A 1 98 ? -0.828 -7.218 -0.452 1.00 93.88 98 HIS A C 1
ATOM 766 O O . HIS A 1 98 ? -1.510 -8.162 -0.845 1.00 93.88 98 HIS A O 1
ATOM 772 N N . VAL A 1 99 ? -1.323 -6.129 0.119 1.00 95.12 99 VAL A N 1
ATOM 773 C CA . VAL A 1 99 ? -2.741 -5.813 0.267 1.00 95.12 99 VAL A CA 1
ATOM 774 C C . VAL A 1 99 ? -3.008 -4.433 -0.323 1.00 95.12 99 VAL A C 1
ATOM 776 O O . VAL A 1 99 ? -2.083 -3.627 -0.489 1.00 95.12 99 VAL A O 1
ATOM 779 N N . ARG A 1 100 ? -4.264 -4.144 -0.658 1.00 95.56 100 ARG A N 1
ATOM 780 C CA . ARG A 1 100 ? -4.666 -2.831 -1.163 1.00 95.56 100 ARG A CA 1
ATOM 781 C C . ARG A 1 100 ? -5.170 -1.970 -0.011 1.00 95.56 100 ARG A C 1
ATOM 783 O O . ARG A 1 100 ? -6.134 -2.332 0.649 1.00 95.56 100 ARG A O 1
ATOM 790 N N . LEU A 1 101 ? -4.534 -0.831 0.212 1.00 95.25 101 LEU A N 1
ATOM 791 C CA . LEU A 1 101 ? -5.014 0.210 1.111 1.00 95.25 101 LEU A CA 1
ATOM 792 C C . LEU A 1 101 ? -5.910 1.166 0.325 1.00 95.25 101 LEU A C 1
ATOM 794 O O . LEU A 1 101 ? -5.509 1.669 -0.727 1.00 95.25 101 LEU A O 1
ATOM 798 N N . VAL A 1 102 ? -7.112 1.406 0.837 1.00 94.56 102 VAL A N 1
ATOM 799 C CA . VAL A 1 102 ? -8.102 2.301 0.240 1.00 94.56 102 VAL A CA 1
ATOM 800 C C . VAL A 1 102 ? -8.308 3.494 1.160 1.00 94.56 102 VAL A C 1
ATOM 802 O O . VAL A 1 102 ? -8.617 3.332 2.338 1.00 94.56 102 VAL A O 1
ATOM 805 N N . ASP A 1 103 ? -8.158 4.679 0.584 1.00 91.94 103 ASP A N 1
ATOM 806 C CA . ASP A 1 103 ? -8.385 5.971 1.214 1.00 91.94 103 ASP A CA 1
ATOM 807 C C . ASP A 1 103 ? -9.747 6.502 0.759 1.00 91.94 103 ASP A C 1
ATOM 809 O O . ASP A 1 103 ? -10.046 6.586 -0.437 1.00 91.94 103 ASP A O 1
ATOM 813 N N . THR A 1 104 ? -10.609 6.825 1.717 1.00 89.62 104 THR A N 1
ATOM 814 C CA . THR A 1 104 ? -11.966 7.315 1.439 1.00 89.62 104 THR A CA 1
ATOM 815 C C . THR A 1 104 ? -12.065 8.835 1.375 1.00 89.62 104 THR A C 1
ATOM 817 O O . THR A 1 104 ? -13.146 9.355 1.069 1.00 89.62 104 THR A O 1
ATOM 820 N N . VAL A 1 105 ? -10.963 9.540 1.653 1.00 88.12 105 VAL A N 1
ATOM 821 C CA . VAL A 1 105 ? -10.894 10.998 1.611 1.00 88.12 105 VAL A CA 1
ATOM 822 C C . VAL A 1 105 ? -10.869 11.476 0.163 1.00 88.12 105 VAL A C 1
ATOM 824 O O . VAL A 1 105 ? -10.096 11.013 -0.675 1.00 88.12 105 VAL A O 1
ATOM 827 N N . GLU A 1 106 ? -11.728 12.448 -0.128 1.00 87.25 106 GLU A N 1
ATOM 828 C CA . GLU A 1 106 ? -11.773 13.110 -1.425 1.00 87.25 106 GLU A CA 1
ATOM 829 C C . GLU A 1 106 ? -10.830 14.313 -1.412 1.00 87.25 106 GLU A C 1
ATOM 831 O O . GLU A 1 106 ? -11.031 15.281 -0.676 1.00 87.25 106 GLU A O 1
ATOM 836 N N . TYR A 1 107 ? -9.783 14.242 -2.230 1.00 88.75 107 TYR A N 1
ATOM 837 C CA . TYR A 1 107 ? -8.801 15.311 -2.377 1.00 88.75 107 TYR A CA 1
ATOM 838 C C . TYR A 1 107 ? -9.112 16.167 -3.612 1.00 88.75 107 TYR A C 1
ATOM 840 O O . TYR A 1 107 ? -9.505 15.618 -4.648 1.00 88.75 107 TYR A O 1
ATOM 848 N N . PRO A 1 108 ? -8.893 17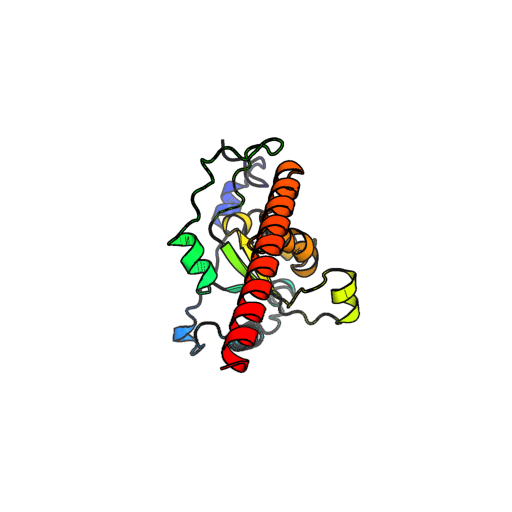.495 -3.558 1.00 91.81 108 PRO A N 1
ATOM 849 C CA . PRO A 1 108 ? -8.931 18.338 -4.747 1.00 91.81 108 PRO A CA 1
ATOM 850 C C . PRO A 1 108 ? -7.948 17.825 -5.801 1.00 91.81 108 PRO A C 1
ATOM 852 O O . PRO A 1 108 ? -6.809 17.472 -5.485 1.00 91.81 108 PRO A O 1
ATOM 855 N N . LYS A 1 109 ? -8.373 17.797 -7.064 1.00 90.19 109 LYS A N 1
ATOM 856 C CA . LYS A 1 109 ? -7.563 17.227 -8.143 1.00 90.19 109 LYS A CA 1
ATOM 857 C C . LYS A 1 109 ? -6.247 17.983 -8.325 1.00 90.19 109 LYS A C 1
ATOM 859 O O . LYS A 1 109 ? -5.209 17.363 -8.511 1.00 90.19 109 LYS A O 1
ATOM 864 N N . GLU A 1 110 ? -6.289 19.306 -8.215 1.00 90.69 110 GLU A N 1
ATOM 865 C CA . GLU A 1 110 ? -5.125 20.180 -8.357 1.00 90.69 110 GLU A CA 1
ATOM 866 C C . GLU A 1 110 ? -4.055 19.854 -7.306 1.00 90.69 110 GLU A C 1
ATOM 868 O O . GLU A 1 110 ? -2.870 19.800 -7.621 1.00 90.69 110 GLU A O 1
ATOM 873 N N . MET A 1 111 ? -4.485 19.552 -6.076 1.00 90.25 111 MET A N 1
ATOM 874 C CA . MET A 1 111 ? -3.600 19.134 -4.987 1.00 90.25 111 MET A CA 1
ATOM 875 C C . MET A 1 111 ? -2.964 17.768 -5.272 1.00 90.25 111 MET A C 1
ATOM 877 O O . MET A 1 111 ? -1.770 17.581 -5.040 1.00 90.25 111 MET A O 1
ATOM 881 N N . LEU A 1 112 ? -3.749 16.805 -5.768 1.00 90.69 112 LEU A N 1
ATOM 882 C CA . LEU A 1 112 ? -3.232 15.479 -6.113 1.00 90.69 112 LEU A CA 1
ATOM 883 C C . LEU A 1 112 ? -2.225 15.543 -7.260 1.00 90.69 112 LEU A C 1
ATOM 885 O O . LEU A 1 112 ? -1.201 14.870 -7.195 1.00 90.69 112 LEU A O 1
ATOM 889 N N . ASP A 1 113 ? -2.491 16.352 -8.283 1.00 90.75 113 ASP A N 1
ATOM 890 C CA . ASP A 1 113 ? -1.596 16.498 -9.430 1.00 90.75 113 ASP A CA 1
ATOM 891 C C . ASP A 1 113 ? -0.238 17.104 -9.022 1.00 90.75 113 ASP A C 1
ATOM 893 O O . ASP A 1 113 ? 0.791 16.728 -9.588 1.00 90.75 113 ASP A O 1
ATOM 897 N N . GLU A 1 114 ? -0.215 17.978 -8.009 1.00 90.88 114 GLU A N 1
ATOM 898 C CA . GLU A 1 114 ? 1.011 18.575 -7.465 1.00 90.88 114 GLU A CA 1
ATOM 899 C C . GLU A 1 114 ? 1.773 17.628 -6.520 1.00 90.88 114 GLU A C 1
ATOM 901 O O . GLU A 1 114 ? 2.978 17.429 -6.678 1.00 90.88 114 GLU A O 1
ATOM 906 N N . ILE A 1 115 ? 1.087 17.029 -5.541 1.00 89.06 115 ILE A N 1
ATOM 907 C CA . ILE A 1 115 ? 1.734 16.301 -4.433 1.00 89.06 115 ILE A CA 1
ATOM 908 C C . ILE A 1 115 ? 1.896 14.809 -4.743 1.00 89.06 115 ILE A C 1
ATOM 910 O O . ILE A 1 115 ? 2.869 14.169 -4.341 1.00 89.06 115 ILE A O 1
ATOM 914 N N . SER A 1 116 ? 0.918 14.204 -5.412 1.00 92.75 116 SER A N 1
ATOM 915 C CA . SER A 1 116 ? 0.812 12.748 -5.562 1.00 92.75 116 SER A CA 1
ATOM 916 C C . SER A 1 116 ? 0.248 12.365 -6.932 1.00 92.75 116 SER A C 1
ATOM 918 O O . SER A 1 116 ? -0.803 11.722 -7.017 1.00 92.75 116 SER A O 1
ATOM 920 N N . PRO A 1 117 ? 0.942 12.729 -8.028 1.00 91.62 117 PRO A N 1
ATOM 921 C CA . PRO A 1 117 ? 0.398 12.577 -9.367 1.00 91.62 117 PRO A CA 1
ATOM 922 C C . PRO A 1 117 ? 0.029 11.121 -9.661 1.00 91.62 117 PRO A C 1
ATOM 924 O O . PRO A 1 117 ? 0.810 10.194 -9.417 1.00 91.62 117 PRO A O 1
ATOM 927 N N . GLY A 1 118 ? -1.171 10.921 -10.204 1.00 90.06 118 GLY A N 1
ATOM 928 C CA . GLY A 1 118 ? -1.705 9.600 -10.545 1.00 90.06 118 GLY A CA 1
ATOM 929 C C . GLY A 1 118 ? -2.299 8.807 -9.378 1.00 90.06 118 GLY A C 1
ATOM 930 O O . GLY A 1 118 ? -2.733 7.679 -9.607 1.00 90.06 118 GLY A O 1
ATOM 931 N N . TYR A 1 119 ? -2.348 9.365 -8.165 1.00 93.56 119 TYR A N 1
ATOM 932 C CA . TYR A 1 119 ? -3.031 8.736 -7.036 1.00 93.56 119 TYR A CA 1
ATOM 933 C C . TYR A 1 119 ? -4.548 8.691 -7.256 1.00 93.56 119 TYR A C 1
ATOM 935 O O . TYR A 1 119 ? -5.149 9.667 -7.705 1.00 93.56 119 TYR A O 1
ATOM 943 N N . LYS A 1 120 ? -5.177 7.557 -6.930 1.00 91.44 120 LYS A N 1
ATOM 944 C CA . LYS A 1 120 ? -6.610 7.302 -7.185 1.00 91.44 120 LYS A CA 1
ATOM 945 C C . LYS A 1 120 ? -7.432 7.056 -5.915 1.00 91.44 120 LYS A C 1
ATOM 947 O O . LYS A 1 120 ? -8.528 6.508 -5.999 1.00 91.44 120 LYS A O 1
ATOM 952 N N . GLY A 1 121 ? -6.903 7.422 -4.747 1.00 92.56 121 GLY A N 1
ATOM 953 C CA . GLY A 1 121 ? -7.513 7.054 -3.461 1.00 92.56 121 GLY A CA 1
ATOM 954 C C . GLY A 1 121 ? -7.239 5.601 -3.066 1.00 92.56 121 GLY A C 1
ATOM 955 O O . GLY A 1 121 ? -7.940 5.035 -2.237 1.00 92.56 121 GLY A O 1
ATOM 956 N N . GLU A 1 122 ? -6.257 4.963 -3.694 1.00 93.94 122 GLU A N 1
ATOM 957 C CA . GLU A 1 122 ? -5.862 3.596 -3.386 1.00 93.94 122 GLU A CA 1
ATOM 958 C C . GLU A 1 122 ? -4.384 3.387 -3.690 1.00 93.94 122 GLU A C 1
ATOM 960 O O . GLU A 1 122 ? -3.835 3.974 -4.628 1.00 93.94 122 GLU A O 1
ATOM 965 N N . MET A 1 123 ? -3.741 2.527 -2.909 1.00 95.00 123 MET A N 1
ATOM 966 C CA . MET A 1 123 ? -2.384 2.071 -3.174 1.00 95.00 123 MET A CA 1
ATOM 967 C C . MET A 1 123 ? -2.182 0.647 -2.671 1.00 95.00 123 MET A C 1
ATOM 969 O O . MET A 1 123 ? -2.881 0.173 -1.780 1.00 95.00 123 MET A O 1
ATOM 973 N N . LYS A 1 124 ? -1.198 -0.052 -3.227 1.00 95.12 124 LYS A N 1
ATOM 974 C CA . LYS A 1 124 ? -0.787 -1.364 -2.728 1.00 95.12 124 LYS A CA 1
ATOM 975 C C . LYS A 1 124 ? 0.301 -1.181 -1.684 1.00 95.12 124 LYS A C 1
ATOM 977 O O . LYS A 1 124 ? 1.163 -0.325 -1.854 1.00 95.12 124 LYS A O 1
ATOM 982 N N . MET A 1 125 ? 0.320 -2.024 -0.664 1.00 94.94 125 MET A N 1
ATOM 983 C CA . MET A 1 125 ? 1.377 -2.034 0.346 1.00 94.94 125 MET A CA 1
ATOM 984 C C . MET A 1 125 ? 1.714 -3.457 0.774 1.00 94.94 125 MET A C 1
ATOM 986 O O . MET A 1 125 ? 0.843 -4.329 0.765 1.00 94.94 125 MET A O 1
ATOM 990 N N . LEU A 1 126 ? 2.967 -3.700 1.158 1.00 93.75 126 LEU A N 1
ATOM 991 C CA . LEU A 1 126 ? 3.350 -4.988 1.733 1.00 93.75 126 LEU A CA 1
ATOM 992 C C . LEU A 1 126 ? 2.561 -5.256 3.013 1.00 93.75 126 LEU A C 1
ATOM 994 O O . LEU A 1 126 ? 2.446 -4.395 3.886 1.00 93.75 126 LEU A O 1
ATOM 998 N N . SER A 1 127 ? 2.053 -6.477 3.159 1.00 92.12 127 SER A N 1
ATOM 999 C CA . SER A 1 127 ? 1.266 -6.837 4.341 1.00 92.12 127 SER A CA 1
ATOM 1000 C C . SER A 1 127 ? 2.078 -6.820 5.631 1.00 92.12 127 SER A C 1
ATOM 1002 O O . SER A 1 127 ? 1.532 -6.588 6.703 1.00 92.12 127 SER A O 1
ATOM 1004 N N . SER A 1 128 ? 3.389 -7.055 5.537 1.00 89.88 128 SER A N 1
ATOM 1005 C CA . SER A 1 128 ? 4.314 -6.983 6.671 1.00 89.88 128 SER A CA 1
ATOM 1006 C C . SER A 1 128 ? 4.407 -5.580 7.275 1.00 89.88 128 SER A C 1
ATOM 1008 O O . SER A 1 128 ? 4.831 -5.444 8.420 1.00 89.88 128 SER A O 1
ATOM 1010 N N . LEU A 1 129 ? 4.004 -4.548 6.525 1.00 91.50 129 LEU A N 1
ATOM 1011 C CA . LEU A 1 129 ? 4.049 -3.148 6.944 1.00 91.50 129 LEU A CA 1
ATOM 1012 C C . LEU A 1 129 ? 2.750 -2.667 7.591 1.00 91.50 129 LEU A C 1
ATOM 1014 O O . LEU A 1 129 ? 2.722 -1.553 8.109 1.00 91.50 129 LEU A O 1
ATOM 1018 N N . VAL A 1 130 ? 1.683 -3.481 7.570 1.00 91.19 130 VAL A N 1
ATOM 1019 C CA . VAL A 1 130 ? 0.355 -3.094 8.075 1.00 91.19 130 VAL A CA 1
ATOM 1020 C C . VAL A 1 130 ? 0.460 -2.571 9.500 1.00 91.19 130 VAL A C 1
ATOM 1022 O O . VAL A 1 130 ? 0.093 -1.431 9.741 1.00 91.19 130 VAL A O 1
ATOM 1025 N N . PHE A 1 131 ? 0.993 -3.365 10.427 1.00 88.00 131 PHE A N 1
ATOM 1026 C CA . PHE A 1 131 ? 1.050 -2.992 11.843 1.00 88.00 131 PHE A CA 1
ATOM 1027 C C . PHE A 1 131 ? 2.326 -2.263 12.243 1.00 88.00 131 PHE A C 1
ATOM 1029 O O . PHE A 1 131 ? 2.307 -1.446 13.158 1.00 88.00 131 PHE A O 1
ATOM 1036 N N . THR A 1 132 ? 3.432 -2.560 11.568 1.00 85.50 132 THR A N 1
ATOM 1037 C CA . THR A 1 132 ? 4.753 -2.044 11.934 1.00 85.50 132 THR A CA 1
ATOM 1038 C C . THR A 1 132 ? 4.931 -0.589 11.508 1.00 85.50 132 THR A C 1
ATOM 1040 O O . THR A 1 132 ? 5.583 0.178 12.216 1.00 85.50 132 THR A O 1
ATOM 1043 N N . GLU A 1 133 ? 4.321 -0.170 10.396 1.00 89.31 133 GLU A N 1
ATOM 1044 C CA . GLU A 1 133 ? 4.583 1.145 9.809 1.00 89.31 133 GLU A CA 1
ATOM 1045 C C . GLU A 1 133 ? 3.310 1.885 9.393 1.00 89.31 133 GLU A C 1
ATOM 1047 O O . GLU A 1 133 ? 3.077 3.011 9.828 1.00 89.31 133 GLU A O 1
ATOM 1052 N N . VAL A 1 134 ? 2.447 1.268 8.587 1.00 90.88 134 VAL A N 1
ATOM 1053 C CA . VAL A 1 134 ? 1.297 1.977 8.011 1.00 90.88 134 VAL A CA 1
ATOM 1054 C C . VAL A 1 134 ? 0.263 2.307 9.083 1.00 90.88 134 VAL A C 1
ATOM 1056 O O . VAL A 1 134 ? -0.147 3.459 9.193 1.00 90.88 134 VAL A O 1
ATOM 1059 N N . TYR A 1 135 ? -0.117 1.339 9.918 1.00 87.81 135 TYR A N 1
ATOM 1060 C CA . TYR A 1 135 ? -1.043 1.559 11.027 1.00 87.81 135 TYR A CA 1
ATOM 1061 C C . TYR A 1 135 ? -0.600 2.705 11.945 1.00 87.81 135 TYR A C 1
ATOM 1063 O O . TYR A 1 135 ? -1.396 3.624 12.109 1.00 87.81 135 TYR A O 1
ATOM 1071 N N . PRO A 1 136 ? 0.627 2.749 12.508 1.00 86.94 136 PRO A N 1
ATOM 1072 C CA . PRO A 1 136 ? 1.022 3.855 13.378 1.00 86.94 136 PRO A CA 1
ATOM 1073 C C . PRO A 1 136 ? 1.081 5.205 12.649 1.00 86.94 136 PRO A C 1
ATOM 1075 O O . PRO A 1 136 ? 0.723 6.221 13.245 1.00 86.94 136 PRO A O 1
ATOM 1078 N N . LEU A 1 137 ? 1.468 5.249 11.368 1.00 89.50 137 LEU A N 1
ATOM 1079 C CA . LEU A 1 137 ? 1.453 6.491 10.581 1.00 89.50 137 LEU A CA 1
ATOM 1080 C C . LEU A 1 137 ? 0.032 7.037 10.393 1.00 89.50 137 LEU A C 1
ATOM 1082 O O . LEU A 1 137 ? -0.193 8.235 10.587 1.00 89.50 137 LEU A O 1
ATOM 1086 N N . LEU A 1 138 ? -0.924 6.159 10.079 1.00 87.75 138 LEU A N 1
ATOM 1087 C CA . LEU A 1 138 ? -2.334 6.520 9.943 1.00 87.75 138 LEU A CA 1
ATOM 1088 C C . LEU A 1 138 ? -2.947 6.866 11.305 1.00 87.75 138 LEU A C 1
ATOM 1090 O O . LEU A 1 138 ? -3.566 7.916 11.441 1.00 87.75 138 LEU A O 1
ATOM 1094 N N . ALA A 1 139 ? -2.699 6.042 12.328 1.00 83.75 139 ALA A N 1
ATOM 1095 C CA . ALA A 1 139 ? -3.198 6.181 13.699 1.00 83.75 139 ALA A CA 1
ATOM 1096 C C . ALA A 1 139 ? -2.646 7.412 14.441 1.00 83.75 139 ALA A C 1
ATOM 1098 O O . ALA A 1 139 ? -3.210 7.820 15.452 1.00 83.75 139 ALA A O 1
ATOM 1099 N N . THR A 1 140 ? -1.584 8.042 13.933 1.00 84.50 140 THR A N 1
ATOM 1100 C CA . THR A 1 140 ? -1.062 9.324 14.441 1.00 84.50 140 THR A CA 1
ATOM 1101 C C . THR A 1 140 ? -1.351 10.506 13.516 1.00 84.50 140 THR A C 1
ATOM 1103 O O . THR A 1 140 ? -1.003 11.636 13.850 1.00 84.50 140 THR A O 1
ATOM 1106 N N . SER A 1 141 ? -2.002 10.280 12.365 1.00 82.69 141 SER A N 1
ATOM 1107 C CA . SER A 1 141 ? -2.164 11.271 11.288 1.00 82.69 141 SER A CA 1
ATOM 1108 C C . SER A 1 141 ? -0.841 11.879 10.806 1.00 82.69 141 SER A C 1
ATOM 1110 O O . SER A 1 141 ? -0.833 12.981 10.258 1.00 82.69 141 SER A O 1
ATOM 1112 N N . ALA A 1 142 ? 0.285 11.191 11.013 1.00 87.62 142 ALA A N 1
ATOM 1113 C CA . ALA A 1 142 ? 1.595 11.695 10.619 1.00 87.62 142 ALA A CA 1
ATOM 1114 C C . ALA A 1 142 ? 1.741 11.715 9.093 1.00 87.62 142 ALA A C 1
ATOM 1116 O O . ALA A 1 142 ? 2.240 12.687 8.527 1.00 87.62 142 ALA A O 1
ATOM 1117 N N . LEU A 1 143 ? 1.281 10.651 8.427 1.00 90.19 143 LEU A N 1
ATOM 1118 C CA . LEU A 1 143 ? 1.258 10.532 6.972 1.00 90.19 143 LEU A CA 1
ATOM 1119 C C . LEU A 1 143 ? -0.046 9.877 6.523 1.00 90.19 143 LEU A C 1
ATOM 1121 O O . LEU A 1 143 ? -0.540 8.951 7.161 1.00 90.19 143 LEU A O 1
ATOM 1125 N N . ARG A 1 144 ? -0.587 10.362 5.403 1.00 90.25 144 ARG A N 1
ATOM 1126 C CA . ARG A 1 144 ? -1.758 9.792 4.727 1.00 90.25 144 ARG A CA 1
ATOM 1127 C C . ARG A 1 144 ? -1.315 8.888 3.573 1.00 90.25 144 ARG A C 1
ATOM 1129 O O . ARG A 1 144 ? -0.193 9.050 3.083 1.00 90.25 144 ARG A O 1
ATOM 1136 N N . PRO A 1 145 ? -2.189 7.996 3.076 1.00 92.62 145 PRO A N 1
ATOM 1137 C CA . PRO A 1 145 ? -1.875 7.157 1.920 1.00 92.62 145 PRO A CA 1
ATOM 1138 C C . PRO A 1 145 ? -1.450 7.965 0.682 1.00 92.62 145 PRO A C 1
ATOM 1140 O O . PRO A 1 145 ? -0.525 7.564 -0.023 1.00 92.62 145 PRO A O 1
ATOM 1143 N N . THR A 1 146 ? -2.037 9.151 0.474 1.00 93.25 146 THR A N 1
ATOM 1144 C CA . THR A 1 146 ? -1.592 10.133 -0.533 1.00 93.25 146 THR A CA 1
ATOM 1145 C C . THR A 1 146 ? -0.099 10.431 -0.434 1.00 93.25 146 THR A C 1
ATOM 1147 O O . THR A 1 146 ? 0.624 10.273 -1.409 1.00 93.25 146 THR A O 1
ATOM 1150 N N . SER A 1 147 ? 0.397 10.785 0.751 1.00 92.44 147 SER A N 1
ATOM 1151 C CA . SER A 1 147 ? 1.808 11.116 0.975 1.00 92.44 147 SER A CA 1
ATOM 1152 C C . SER A 1 147 ? 2.759 9.932 0.761 1.00 92.44 147 SER A C 1
ATOM 1154 O O . SER A 1 147 ? 3.932 10.143 0.461 1.00 92.44 147 SER A O 1
ATOM 1156 N N . LEU A 1 148 ? 2.272 8.696 0.910 1.00 93.38 148 LEU A N 1
ATOM 1157 C CA . LEU A 1 148 ? 3.052 7.469 0.705 1.00 93.38 148 LEU A CA 1
ATOM 1158 C C . LEU A 1 148 ? 3.063 7.015 -0.765 1.00 93.38 148 LEU A C 1
ATOM 1160 O O . LEU A 1 148 ? 3.998 6.340 -1.204 1.00 93.38 148 LEU A O 1
ATOM 1164 N N . TRP A 1 149 ? 2.061 7.415 -1.555 1.00 94.50 149 TRP A N 1
ATOM 1165 C CA . TRP A 1 149 ? 1.926 7.043 -2.965 1.00 94.50 149 TRP A CA 1
ATOM 1166 C C . TRP A 1 149 ? 3.171 7.323 -3.825 1.00 94.50 149 TRP A C 1
ATOM 1168 O O . TRP A 1 149 ? 3.544 6.435 -4.599 1.00 94.50 149 TRP A O 1
ATOM 1178 N N . PRO A 1 150 ? 3.860 8.480 -3.709 1.00 91.94 150 PRO A N 1
ATOM 1179 C CA . PRO A 1 150 ? 5.088 8.740 -4.457 1.00 91.94 150 PRO A CA 1
ATOM 1180 C C . PRO A 1 150 ? 6.167 7.668 -4.273 1.00 91.94 150 PRO A C 1
ATOM 1182 O O . PRO A 1 150 ? 6.907 7.399 -5.214 1.00 91.94 150 PRO A O 1
ATOM 1185 N N . LEU A 1 151 ? 6.226 7.023 -3.106 1.00 91.25 151 LEU A N 1
ATOM 1186 C CA . LEU A 1 151 ? 7.163 5.934 -2.830 1.00 91.25 151 LEU A CA 1
ATOM 1187 C C . LEU A 1 151 ? 6.668 4.617 -3.441 1.00 91.25 151 LEU A C 1
ATOM 1189 O O . LEU A 1 151 ? 7.436 3.898 -4.081 1.00 91.25 151 LEU A O 1
ATOM 1193 N N . ALA A 1 152 ? 5.367 4.332 -3.329 1.00 92.69 152 ALA A N 1
ATOM 1194 C CA . ALA A 1 152 ? 4.754 3.132 -3.898 1.00 92.69 152 ALA A CA 1
ATOM 1195 C C . ALA A 1 152 ? 4.910 3.060 -5.426 1.00 92.69 152 ALA A C 1
ATOM 1197 O O . ALA A 1 152 ? 5.271 2.016 -5.971 1.00 92.69 152 ALA A O 1
ATOM 1198 N N . ARG A 1 153 ? 4.690 4.178 -6.130 1.00 90.81 153 ARG A N 1
ATOM 1199 C CA . ARG A 1 153 ? 4.758 4.249 -7.602 1.00 90.81 153 ARG A CA 1
ATOM 1200 C C . ARG A 1 153 ? 6.163 4.079 -8.184 1.00 90.81 153 ARG A C 1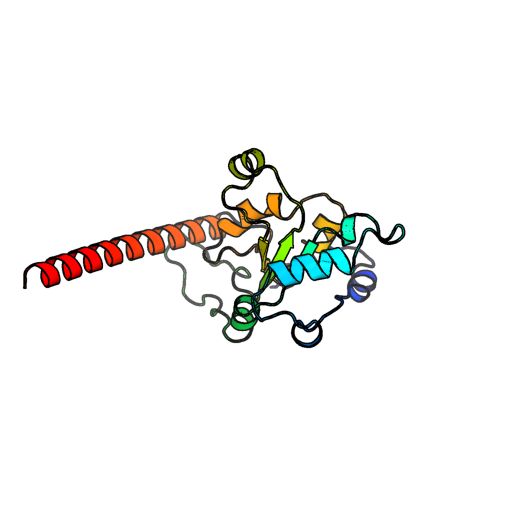
ATOM 1202 O O . ARG A 1 153 ? 6.301 3.911 -9.394 1.00 90.81 153 ARG A O 1
ATOM 1209 N N . LEU A 1 154 ? 7.210 4.181 -7.362 1.00 88.12 154 LEU A N 1
ATOM 1210 C CA . LEU A 1 154 ? 8.573 3.884 -7.803 1.00 88.12 154 LEU A CA 1
ATOM 1211 C C . LEU A 1 154 ? 8.772 2.374 -7.935 1.00 88.12 154 LEU A C 1
ATOM 1213 O O . LEU A 1 154 ? 9.496 1.918 -8.818 1.00 88.12 154 LEU A O 1
ATOM 1217 N N . HIS A 1 155 ? 8.111 1.571 -7.114 1.00 89.06 155 HIS A N 1
ATOM 1218 C CA . HIS A 1 155 ? 8.239 0.131 -7.224 1.00 89.06 155 HIS A CA 1
ATOM 1219 C C . HIS A 1 155 ? 7.663 -0.369 -8.570 1.00 89.06 155 HIS A C 1
ATOM 1221 O O . HIS A 1 155 ? 6.582 0.073 -8.961 1.00 89.06 155 HIS A O 1
ATOM 1227 N N . PRO A 1 156 ? 8.296 -1.324 -9.287 1.00 85.81 156 PRO A N 1
ATOM 1228 C CA . PRO A 1 156 ? 7.813 -1.792 -10.594 1.00 85.81 156 PRO A CA 1
ATOM 1229 C C . PRO A 1 156 ? 6.408 -2.412 -10.567 1.00 85.81 156 PRO A C 1
ATOM 1231 O O . PRO A 1 156 ? 5.746 -2.491 -11.597 1.00 85.81 156 PRO A O 1
ATOM 1234 N N . ARG A 1 157 ? 5.950 -2.857 -9.388 1.00 85.50 157 ARG A N 1
ATOM 1235 C CA . ARG A 1 157 ? 4.590 -3.387 -9.156 1.00 85.50 157 ARG A CA 1
ATOM 1236 C C . ARG A 1 157 ? 3.619 -2.354 -8.561 1.00 85.50 157 ARG A C 1
ATOM 1238 O O . ARG A 1 157 ? 2.486 -2.720 -8.243 1.00 85.50 157 ARG A O 1
ATOM 1245 N N . GLU A 1 158 ? 4.069 -1.110 -8.394 1.00 90.50 158 GLU A N 1
ATOM 1246 C CA . GLU A 1 158 ? 3.351 -0.014 -7.728 1.00 90.50 158 GLU A CA 1
ATOM 1247 C C . GLU A 1 158 ? 2.925 -0.383 -6.295 1.00 90.50 158 GLU A C 1
ATOM 1249 O O . GLU A 1 158 ? 1.760 -0.259 -5.923 1.00 90.50 158 GLU A O 1
ATOM 1254 N N . VAL A 1 159 ? 3.865 -0.918 -5.507 1.00 92.38 159 VAL A N 1
ATOM 1255 C CA . VAL A 1 159 ? 3.648 -1.393 -4.131 1.00 92.38 159 VAL A CA 1
ATOM 1256 C C . VAL A 1 159 ? 4.518 -0.584 -3.179 1.00 92.38 159 VAL A C 1
ATOM 1258 O O . VAL A 1 159 ? 5.712 -0.427 -3.412 1.00 92.38 159 VAL A O 1
ATOM 1261 N N . TYR A 1 160 ? 3.927 -0.102 -2.091 1.00 94.12 160 TYR A N 1
ATOM 1262 C CA . TYR A 1 160 ? 4.648 0.493 -0.979 1.00 94.12 160 TYR A CA 1
ATOM 1263 C C . TYR A 1 160 ? 5.395 -0.584 -0.190 1.00 94.12 160 TYR A C 1
ATOM 1265 O O . TYR A 1 160 ? 4.775 -1.510 0.342 1.00 94.12 160 TYR A O 1
ATOM 1273 N N . VAL A 1 161 ? 6.720 -0.454 -0.120 1.00 91.75 161 VAL A N 1
ATOM 1274 C CA . VAL A 1 161 ? 7.613 -1.421 0.540 1.00 91.75 161 VAL A CA 1
ATOM 1275 C C . VAL A 1 161 ? 8.331 -0.841 1.766 1.00 91.75 161 VAL A C 1
ATOM 1277 O O . VAL A 1 161 ? 9.236 -1.479 2.294 1.00 91.75 161 VAL A O 1
ATOM 1280 N N . GLY A 1 162 ? 7.905 0.331 2.247 1.00 90.12 162 GLY A N 1
ATOM 1281 C CA . GLY A 1 162 ? 8.517 1.005 3.392 1.00 90.12 162 GLY A CA 1
ATOM 1282 C C . GLY A 1 162 ? 9.755 1.804 2.994 1.00 90.12 162 GLY A C 1
ATOM 1283 O O . GLY A 1 162 ? 9.858 2.283 1.862 1.00 90.12 162 GLY A O 1
ATOM 1284 N N . HIS A 1 163 ? 10.696 1.954 3.927 1.00 86.62 163 HIS A N 1
ATOM 1285 C CA . HIS A 1 163 ? 11.938 2.687 3.683 1.00 86.62 163 HIS A CA 1
ATOM 1286 C C . HIS A 1 163 ? 12.800 2.026 2.599 1.00 86.62 163 HIS A C 1
ATOM 1288 O O . HIS A 1 163 ? 13.101 0.832 2.649 1.00 86.62 163 HIS A O 1
ATOM 1294 N N . THR A 1 164 ? 13.237 2.833 1.636 1.00 85.94 164 THR A N 1
ATOM 1295 C CA . THR A 1 164 ? 13.960 2.387 0.448 1.00 85.94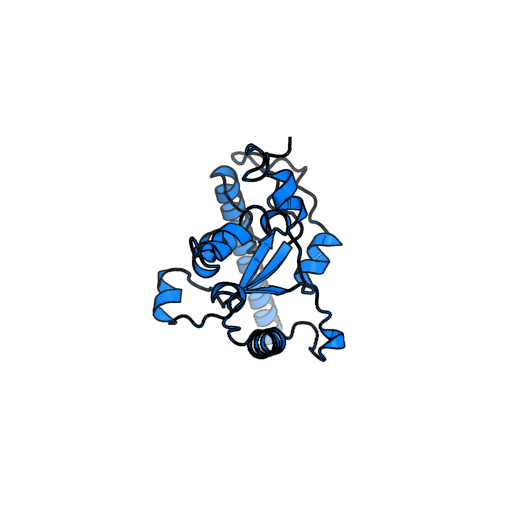 164 THR A CA 1
ATOM 1296 C C . THR A 1 164 ? 15.424 2.787 0.498 1.00 85.94 164 THR A C 1
ATOM 1298 O O . THR A 1 164 ? 15.806 3.833 1.018 1.00 85.94 164 THR A O 1
ATOM 1301 N N . THR A 1 165 ? 16.275 1.936 -0.068 1.00 84.31 165 THR A N 1
ATOM 1302 C CA . THR A 1 165 ? 17.690 2.251 -0.289 1.00 84.31 165 THR A CA 1
ATOM 1303 C C . THR A 1 165 ? 17.907 2.753 -1.714 1.00 84.31 165 THR A C 1
ATOM 1305 O O . THR A 1 165 ? 17.233 2.313 -2.646 1.00 84.31 165 THR A O 1
ATOM 1308 N N . SER A 1 166 ? 18.917 3.599 -1.933 1.00 83.75 166 SER A N 1
ATOM 1309 C CA . SER A 1 166 ? 19.235 4.105 -3.279 1.00 83.75 166 SER A CA 1
ATOM 1310 C C . SER A 1 166 ? 19.514 2.981 -4.289 1.00 83.75 166 SER A C 1
ATOM 1312 O O . SER A 1 166 ? 19.206 3.114 -5.472 1.00 83.75 166 SER A O 1
ATOM 1314 N N . SER A 1 167 ? 20.049 1.842 -3.832 1.00 82.50 167 SER A N 1
ATOM 1315 C CA . SER A 1 167 ? 20.256 0.648 -4.664 1.00 82.50 167 SER A CA 1
ATOM 1316 C C . SER A 1 167 ? 18.942 0.013 -5.133 1.00 82.50 167 SER A C 1
ATOM 1318 O O . SER A 1 167 ? 18.864 -0.431 -6.278 1.00 82.50 167 SER A O 1
ATOM 1320 N N . GLN A 1 168 ? 17.911 -0.020 -4.277 1.00 83.44 168 GLN A N 1
ATOM 1321 C CA . GLN A 1 168 ? 16.569 -0.488 -4.647 1.00 83.44 168 GLN A CA 1
ATOM 1322 C C . GLN A 1 168 ? 15.942 0.440 -5.677 1.00 83.44 168 GLN A C 1
ATOM 1324 O O . GLN A 1 168 ? 15.513 -0.017 -6.731 1.00 83.44 168 GLN A O 1
ATOM 1329 N N . GLU A 1 169 ? 15.955 1.741 -5.403 1.00 86.31 169 GLU A N 1
ATOM 1330 C CA . GLU A 1 169 ? 15.356 2.746 -6.281 1.00 86.31 169 GLU A CA 1
ATOM 1331 C C . GLU A 1 169 ? 15.996 2.744 -7.671 1.00 86.31 169 GLU A C 1
ATOM 1333 O O . GLU A 1 169 ? 15.283 2.733 -8.675 1.00 86.31 169 GLU A O 1
ATOM 1338 N N . SER A 1 170 ? 17.330 2.664 -7.727 1.00 85.50 170 SER A N 1
ATOM 1339 C CA . SER A 1 170 ? 18.082 2.589 -8.986 1.00 85.50 170 SER A CA 1
ATOM 1340 C C . SER A 1 170 ? 17.733 1.326 -9.780 1.00 85.50 170 SER A C 1
ATOM 1342 O O . SER A 1 170 ? 17.591 1.368 -11.002 1.00 85.50 170 SER A O 1
ATOM 1344 N N . TRP A 1 171 ? 17.563 0.190 -9.093 1.00 84.12 171 TRP A N 1
ATOM 1345 C CA . TRP A 1 171 ? 17.136 -1.054 -9.734 1.00 84.12 171 TRP A CA 1
ATOM 1346 C C . TRP A 1 171 ? 15.711 -0.957 -10.276 1.00 84.12 171 TRP A C 1
ATOM 1348 O O . TRP A 1 171 ? 15.432 -1.381 -11.396 1.00 84.12 171 TRP A O 1
ATOM 1358 N N . TRP A 1 172 ? 14.797 -0.373 -9.509 1.00 87.44 172 TRP A N 1
ATOM 1359 C CA . TRP A 1 172 ? 13.422 -0.191 -9.952 1.00 87.44 172 TRP A CA 1
ATOM 1360 C C . TRP A 1 172 ? 13.326 0.763 -11.134 1.00 87.44 172 TRP A C 1
ATOM 1362 O O . TRP A 1 172 ? 12.561 0.504 -12.059 1.00 87.44 172 TRP A O 1
ATOM 1372 N N . GLU A 1 173 ? 14.119 1.834 -11.140 1.00 87.56 173 GLU A N 1
ATOM 1373 C CA . GLU A 1 173 ? 14.231 2.725 -12.288 1.00 87.56 173 GLU A CA 1
ATOM 1374 C C . GLU A 1 173 ? 14.699 1.974 -13.533 1.00 87.56 173 GLU A C 1
ATOM 1376 O O . GLU A 1 173 ? 14.049 2.072 -14.575 1.00 87.56 173 GLU A O 1
ATOM 1381 N N . PHE A 1 174 ? 15.744 1.154 -13.410 1.00 85.19 174 PHE A N 1
ATOM 1382 C CA . PHE A 1 174 ? 16.208 0.300 -14.499 1.00 85.19 174 PHE A CA 1
ATOM 1383 C C . PHE A 1 174 ? 15.096 -0.624 -15.024 1.00 85.19 174 PHE A C 1
ATOM 1385 O O . PHE A 1 174 ? 14.830 -0.640 -16.225 1.00 85.19 174 PHE A O 1
ATOM 1392 N N . CYS A 1 175 ? 14.381 -1.326 -14.138 1.00 82.75 175 CYS A N 1
ATOM 1393 C CA . CYS A 1 175 ? 13.254 -2.183 -14.518 1.00 82.75 175 CYS A CA 1
ATOM 1394 C C . CYS A 1 175 ? 12.143 -1.408 -15.244 1.00 82.75 175 CYS A C 1
ATOM 1396 O O . CYS A 1 175 ? 11.593 -1.897 -16.229 1.00 82.75 175 CYS A O 1
ATOM 1398 N N . ARG A 1 176 ? 11.807 -0.192 -14.791 1.00 85.31 176 ARG A N 1
ATOM 1399 C CA . ARG A 1 176 ? 10.795 0.650 -15.455 1.00 85.31 176 ARG A CA 1
ATOM 1400 C C . ARG A 1 176 ? 11.247 1.076 -16.851 1.00 85.31 176 ARG A C 1
ATOM 1402 O O . ARG A 1 176 ? 10.438 1.044 -17.778 1.00 85.31 176 ARG A O 1
ATOM 1409 N N . LEU A 1 177 ? 12.516 1.456 -17.009 1.00 85.75 177 LEU A N 1
ATOM 1410 C CA . LEU A 1 177 ? 13.089 1.818 -18.307 1.00 85.75 177 LEU A CA 1
ATOM 1411 C C . LEU A 1 177 ? 13.075 0.630 -19.276 1.00 85.75 177 LEU A C 1
ATOM 1413 O O . LEU A 1 177 ? 12.702 0.801 -20.436 1.00 85.75 177 LEU A O 1
ATOM 1417 N N . ASP A 1 178 ? 13.410 -0.566 -18.796 1.00 82.94 178 ASP A N 1
ATOM 1418 C CA . ASP A 1 178 ? 13.404 -1.790 -19.601 1.00 82.94 178 ASP A CA 1
ATOM 1419 C C . ASP A 1 178 ? 11.983 -2.163 -20.061 1.00 82.94 178 ASP A C 1
ATOM 1421 O O . ASP A 1 178 ? 11.731 -2.376 -21.250 1.00 82.94 178 ASP A O 1
ATOM 1425 N N . VAL A 1 179 ? 11.002 -2.117 -19.150 1.00 81.88 179 VAL A N 1
ATOM 1426 C CA . VAL A 1 179 ? 9.582 -2.329 -19.484 1.00 81.88 179 VAL A CA 1
ATOM 1427 C C . VAL A 1 179 ? 9.084 -1.295 -20.497 1.00 81.88 179 VAL A C 1
ATOM 1429 O O . VAL A 1 179 ? 8.394 -1.662 -21.453 1.00 81.88 179 VAL A O 1
ATOM 1432 N N . ALA A 1 180 ? 9.443 -0.017 -20.333 1.00 83.44 180 ALA A N 1
ATOM 1433 C CA . ALA A 1 180 ? 9.072 1.051 -21.261 1.00 83.44 180 ALA A CA 1
ATOM 1434 C C . ALA A 1 180 ? 9.694 0.853 -22.656 1.00 83.44 180 ALA A C 1
ATOM 1436 O O . ALA A 1 180 ? 9.026 1.040 -23.676 1.00 83.44 180 ALA A O 1
ATOM 1437 N N . ALA A 1 181 ? 10.959 0.430 -22.723 1.00 84.25 181 ALA A N 1
ATOM 1438 C CA . ALA A 1 181 ? 11.631 0.122 -23.981 1.00 84.25 181 ALA A CA 1
ATOM 1439 C C . ALA A 1 181 ? 10.966 -1.064 -24.703 1.00 84.25 181 ALA A C 1
ATOM 1441 O O . ALA A 1 181 ? 10.664 -0.973 -25.897 1.00 84.25 181 ALA A O 1
ATOM 1442 N N . MET A 1 182 ? 10.664 -2.146 -23.975 1.00 80.75 182 MET A N 1
ATOM 1443 C CA . MET A 1 182 ? 9.998 -3.330 -24.528 1.00 80.75 182 MET A CA 1
ATOM 1444 C C . MET A 1 182 ? 8.581 -3.034 -25.031 1.00 80.75 182 MET A C 1
ATOM 1446 O O . MET A 1 182 ? 8.214 -3.454 -26.131 1.00 80.75 182 MET A O 1
ATOM 1450 N N . THR A 1 183 ? 7.781 -2.286 -24.264 1.00 80.44 183 THR A N 1
ATOM 1451 C CA . THR A 1 183 ? 6.414 -1.921 -24.677 1.00 80.44 183 THR A CA 1
ATOM 1452 C C . THR A 1 183 ? 6.414 -1.059 -25.933 1.00 80.44 183 THR A C 1
ATOM 1454 O O . THR A 1 183 ? 5.626 -1.318 -26.844 1.00 80.44 183 THR A O 1
ATOM 1457 N N . ASN A 1 184 ? 7.328 -0.093 -26.045 1.00 81.75 184 ASN A N 1
ATOM 1458 C CA . ASN A 1 184 ? 7.471 0.709 -27.261 1.00 81.75 184 ASN A CA 1
ATOM 1459 C C . ASN A 1 184 ? 7.796 -0.157 -28.488 1.00 81.75 184 ASN A C 1
ATOM 1461 O O . ASN A 1 184 ? 7.127 -0.028 -29.517 1.00 81.75 184 ASN A O 1
ATOM 1465 N N . GLY A 1 185 ? 8.747 -1.090 -28.364 1.00 82.81 185 GLY A N 1
ATOM 1466 C CA . GLY A 1 185 ? 9.083 -2.032 -29.437 1.00 82.81 185 GLY A CA 1
ATOM 1467 C C . GLY A 1 185 ? 7.894 -2.903 -29.860 1.00 82.81 185 GLY A C 1
ATOM 1468 O O . GLY A 1 185 ? 7.611 -3.041 -31.053 1.00 82.81 185 GLY A O 1
ATOM 1469 N N . PHE A 1 186 ? 7.132 -3.415 -28.889 1.00 81.38 186 PHE A N 1
ATOM 1470 C CA . PHE A 1 186 ? 5.913 -4.183 -29.149 1.00 81.38 186 PHE A CA 1
ATOM 1471 C C . PHE A 1 186 ? 4.854 -3.361 -29.901 1.00 81.38 186 PHE A C 1
ATOM 1473 O O . PHE A 1 186 ? 4.279 -3.828 -30.889 1.00 81.38 186 PHE A O 1
ATOM 1480 N N . PHE A 1 187 ? 4.607 -2.114 -29.486 1.00 83.38 187 PHE A N 1
ATOM 1481 C CA . PHE A 1 187 ? 3.634 -1.249 -30.157 1.00 83.38 187 PHE A CA 1
ATOM 1482 C C . PHE A 1 187 ? 4.040 -0.911 -31.592 1.00 83.38 187 PHE A C 1
ATOM 1484 O O . PHE A 1 187 ? 3.182 -0.866 -32.480 1.00 83.38 187 PHE A O 1
ATOM 1491 N N . GLU A 1 188 ? 5.328 -0.697 -31.855 1.00 86.62 188 GLU A N 1
ATOM 1492 C CA . GLU A 1 188 ? 5.823 -0.507 -33.217 1.00 86.62 188 GLU A CA 1
ATOM 1493 C C . GLU A 1 188 ? 5.606 -1.744 -34.091 1.00 86.62 188 GLU A C 1
ATOM 1495 O O . GLU A 1 188 ? 5.161 -1.620 -35.237 1.00 86.62 188 GLU A O 1
ATOM 1500 N N . GLU A 1 189 ? 5.860 -2.940 -33.559 1.00 87.44 189 GLU A N 1
ATOM 1501 C CA . GLU A 1 189 ? 5.615 -4.191 -34.275 1.00 87.44 189 GLU A CA 1
ATOM 1502 C C . GLU A 1 189 ? 4.123 -4.378 -34.591 1.00 87.44 189 GLU A C 1
ATOM 1504 O O . GLU A 1 189 ? 3.754 -4.701 -35.725 1.00 87.44 189 GLU A O 1
ATOM 1509 N N . MET A 1 190 ? 3.245 -4.090 -33.627 1.00 87.19 190 MET A N 1
ATOM 1510 C CA . MET A 1 190 ? 1.795 -4.148 -33.820 1.00 87.19 190 MET A CA 1
ATOM 1511 C C . MET A 1 190 ? 1.310 -3.149 -34.878 1.00 87.19 190 MET A C 1
ATOM 1513 O O . MET A 1 190 ? 0.474 -3.497 -35.718 1.00 87.19 190 MET A O 1
ATOM 1517 N N . ARG A 1 191 ? 1.868 -1.930 -34.914 1.00 89.56 191 ARG A N 1
ATOM 1518 C CA . ARG A 1 191 ? 1.577 -0.951 -35.979 1.00 89.56 191 ARG A CA 1
ATOM 1519 C C . ARG A 1 191 ? 2.031 -1.456 -37.350 1.00 89.56 191 ARG A C 1
ATOM 1521 O O . ARG A 1 191 ? 1.266 -1.340 -38.309 1.00 89.56 191 ARG A O 1
ATOM 1528 N N . LYS A 1 192 ? 3.223 -2.060 -37.450 1.00 90.38 192 LYS A N 1
ATOM 1529 C CA . LYS A 1 192 ? 3.732 -2.662 -38.699 1.00 90.38 192 LYS A CA 1
ATOM 1530 C C . LYS A 1 192 ? 2.821 -3.793 -39.187 1.00 90.38 192 LYS A C 1
ATOM 1532 O O . LYS A 1 192 ? 2.438 -3.793 -40.357 1.00 90.38 192 LYS A O 1
ATOM 1537 N N . LYS A 1 193 ? 2.404 -4.707 -38.300 1.00 88.06 193 LYS A N 1
ATOM 1538 C CA . LYS A 1 193 ? 1.464 -5.797 -38.629 1.00 88.06 193 LYS A CA 1
ATOM 1539 C C . LYS A 1 193 ? 0.106 -5.266 -39.090 1.00 88.06 193 LYS A C 1
ATOM 1541 O O . LYS A 1 193 ? -0.399 -5.715 -40.116 1.00 88.06 193 LYS A O 1
ATOM 1546 N N . LYS A 1 194 ? -0.456 -4.265 -38.401 1.00 88.44 194 LYS A N 1
ATOM 1547 C CA . LYS A 1 194 ? -1.715 -3.615 -38.806 1.00 88.44 194 LYS A CA 1
ATOM 1548 C C . LYS A 1 194 ? -1.611 -2.981 -40.198 1.00 88.44 194 LYS A C 1
ATOM 1550 O O . LYS A 1 194 ? -2.503 -3.164 -41.021 1.00 88.44 194 LYS A O 1
ATOM 1555 N N . ALA A 1 195 ? -0.513 -2.279 -40.486 1.00 88.44 195 ALA A N 1
ATOM 1556 C CA . ALA A 1 195 ? -0.276 -1.671 -41.796 1.00 88.44 195 ALA A CA 1
ATOM 1557 C C . ALA A 1 195 ? -0.112 -2.713 -42.918 1.00 88.44 195 ALA A C 1
ATOM 1559 O O . ALA A 1 195 ? -0.526 -2.459 -44.046 1.00 88.44 195 ALA A O 1
ATOM 1560 N N . ALA A 1 196 ? 0.464 -3.882 -42.620 1.00 87.44 196 ALA A N 1
ATOM 1561 C CA . ALA A 1 196 ? 0.573 -4.985 -43.572 1.00 87.44 196 ALA A CA 1
ATOM 1562 C C . ALA A 1 196 ? -0.785 -5.651 -43.865 1.00 87.44 196 ALA A C 1
ATOM 1564 O O . ALA A 1 196 ? -1.048 -5.990 -45.015 1.00 87.44 196 ALA A O 1
ATOM 1565 N N . MET A 1 197 ? -1.662 -5.794 -42.862 1.00 77.88 197 MET A N 1
ATOM 1566 C CA . MET A 1 197 ? -3.015 -6.339 -43.058 1.00 77.88 197 MET A CA 1
ATOM 1567 C C . MET A 1 197 ? -3.923 -5.409 -43.870 1.00 77.88 197 MET A C 1
ATOM 1569 O O . MET A 1 197 ? -4.718 -5.892 -44.659 1.00 77.88 197 MET A O 1
ATOM 1573 N N . LEU A 1 198 ? -3.791 -4.088 -43.706 1.00 79.75 198 LEU A N 1
ATOM 1574 C CA . LEU A 1 198 ? -4.588 -3.092 -44.441 1.00 79.75 198 LEU A CA 1
ATOM 1575 C C . LEU A 1 198 ? -4.197 -2.944 -45.921 1.00 79.75 198 LEU A C 1
ATOM 1577 O O . LEU A 1 198 ? -4.931 -2.328 -46.686 1.00 79.75 198 LEU A O 1
ATOM 1581 N N . LYS A 1 199 ? -3.028 -3.454 -46.320 1.00 77.25 199 LYS A N 1
ATOM 1582 C CA . LYS A 1 199 ? -2.537 -3.424 -47.709 1.00 77.25 199 LYS A CA 1
ATOM 1583 C C . LYS A 1 199 ? -2.922 -4.672 -48.513 1.00 77.25 199 LYS A C 1
ATOM 1585 O O . LYS A 1 199 ? -2.454 -4.819 -49.640 1.00 77.25 199 LYS A O 1
ATOM 1590 N N . ARG A 1 200 ? -3.700 -5.575 -47.922 1.00 51.97 200 ARG A N 1
ATOM 1591 C CA . ARG A 1 200 ? -4.122 -6.848 -48.503 1.00 51.97 200 ARG A CA 1
ATOM 1592 C C . ARG A 1 200 ? -5.619 -6.823 -48.763 1.00 51.97 200 ARG A C 1
ATOM 1594 O O . ARG A 1 200 ? -6.014 -7.434 -49.774 1.00 51.97 200 ARG A O 1
#